Protein AF-A0A970JVT5-F1 (afdb_monomer)

Nearest PDB structures (foldseek):
  3c6k-assembly1_A  TM=5.142E-01  e=2.670E-02  Homo sapiens
  3c6k-assembly2_D  TM=4.960E-01  e=5.120E-02  Homo sapiens
  3c6k-assembly2_C  TM=4.913E-01  e=9.820E-02  Homo sapiens
  3c6m-assembly1_B  TM=4.106E-01  e=5.707E-02  Homo sapiens
  3c6m-assembly1_A  TM=4.764E-01  e=2.216E-01  Homo sapiens

Radius of gyration: 19.24 Å; Cα contacts (8 Å, |Δi|>4): 271; chains: 1; bounding box: 44×31×55 Å

Secondary structure (DSSP, 8-state):
--HHHHHHHHHHHHHHHHHHHHHHHHHHHHHT-PPPHHHHHHHHHHHHHHHHHHHHS---HHHHHHHHHHHHHHHHHHHHHH-EEEEE-S-HHHHHHHHHHHS-EEEEEE-TT-TTEEEEEETTS-EEEEEEETTTTEEEEEEE-TT-HHHHHHHHHHHHHHH--HHHHHHHHHHHHHHHHHHHHHHHHHHHH-

Sequence (194 aa):
MNIPLIIAIIGSIGFTAFLFSMIFYFIGKKFNTLIPNELYIFVAFLGVRLSYLHFYQSLTLEELILNVIVIFIIALIIFPMRGFSFRTRMLKEDILSKLRESMTFVYDDTYSFNTGMHQLTTTEGAKIFIRSLSRDKSREISVVDGFNIKSVIEIMKKVLTILNPLKDIEEQNRSHLKTLLIGAVLFLIFILLK

Structure (mmCIF, N/CA/C/O backbone):
data_AF-A0A970JVT5-F1
#
_entry.id   AF-A0A970JVT5-F1
#
loop_
_atom_site.group_PDB
_atom_site.id
_atom_site.type_symbol
_atom_site.label_atom_id
_atom_site.label_alt_id
_atom_site.label_comp_id
_atom_site.label_asym_id
_atom_site.label_entity_id
_atom_site.label_seq_id
_atom_site.pdbx_PDB_ins_code
_atom_site.Cartn_x
_atom_site.Cartn_y
_atom_site.Cartn_z
_atom_site.occupancy
_atom_site.B_iso_or_equiv
_atom_site.auth_seq_id
_atom_site.auth_comp_id
_atom_site.auth_asym_id
_atom_site.auth_atom_id
_atom_site.pdbx_PDB_model_num
ATOM 1 N N . MET A 1 1 ? -0.002 2.930 -34.441 1.00 50.06 1 MET A N 1
ATOM 2 C CA . MET A 1 1 ? 0.522 2.977 -33.057 1.00 50.06 1 MET A CA 1
ATOM 3 C C . MET A 1 1 ? 1.835 2.204 -33.050 1.00 50.06 1 MET A C 1
ATOM 5 O O . MET A 1 1 ? 1.831 1.065 -33.498 1.00 50.06 1 MET A O 1
ATOM 9 N N . ASN A 1 2 ? 2.953 2.834 -32.679 1.00 58.75 2 ASN A N 1
ATOM 10 C CA . ASN A 1 2 ? 4.297 2.267 -32.851 1.00 58.75 2 ASN A CA 1
ATOM 11 C C . ASN A 1 2 ? 4.485 1.042 -31.943 1.00 58.75 2 ASN A C 1
ATOM 13 O O . ASN A 1 2 ? 4.638 1.194 -30.734 1.00 58.75 2 ASN A O 1
ATOM 17 N N . ILE A 1 3 ? 4.487 -0.161 -32.524 1.00 67.44 3 ILE A N 1
ATOM 18 C CA . ILE A 1 3 ? 4.754 -1.440 -31.838 1.00 67.44 3 ILE A CA 1
ATOM 19 C C . ILE A 1 3 ? 5.973 -1.360 -30.888 1.00 67.44 3 ILE A C 1
ATOM 21 O O . ILE A 1 3 ? 5.858 -1.843 -29.759 1.00 67.44 3 ILE A O 1
ATOM 25 N N . PRO A 1 4 ? 7.082 -0.668 -31.234 1.00 76.81 4 PRO A N 1
ATOM 26 C CA . PRO A 1 4 ? 8.227 -0.565 -30.328 1.00 76.81 4 PRO A CA 1
ATOM 27 C C . PRO A 1 4 ? 7.946 0.250 -29.047 1.00 76.81 4 PRO A C 1
ATOM 29 O O . PRO A 1 4 ? 8.545 -0.020 -28.009 1.00 76.81 4 PRO A O 1
ATOM 32 N N . LEU A 1 5 ? 6.990 1.192 -29.061 1.00 77.19 5 LEU A N 1
ATOM 33 C CA . LEU A 1 5 ? 6.610 1.968 -27.869 1.00 77.19 5 LEU A CA 1
ATOM 34 C C . LEU A 1 5 ? 5.814 1.109 -26.883 1.00 77.19 5 LEU A C 1
ATOM 36 O O . LEU A 1 5 ? 6.030 1.180 -25.677 1.00 77.19 5 LEU A O 1
ATOM 40 N N . ILE A 1 6 ? 4.921 0.261 -27.397 1.00 80.75 6 ILE A N 1
ATOM 41 C CA . ILE A 1 6 ? 4.131 -0.666 -26.577 1.00 80.75 6 ILE A CA 1
ATOM 42 C C . ILE A 1 6 ? 5.063 -1.664 -25.880 1.00 80.75 6 ILE A C 1
ATOM 44 O O . ILE A 1 6 ? 4.927 -1.894 -24.680 1.00 80.75 6 ILE A O 1
ATOM 48 N N . ILE A 1 7 ? 6.047 -2.200 -26.609 1.00 80.06 7 ILE A N 1
ATOM 49 C CA . ILE A 1 7 ? 7.056 -3.117 -26.062 1.00 80.06 7 ILE A CA 1
ATOM 50 C C . ILE A 1 7 ? 7.890 -2.423 -24.975 1.00 80.06 7 ILE A C 1
ATOM 52 O O . ILE A 1 7 ? 8.070 -2.988 -23.897 1.00 80.06 7 ILE A O 1
ATOM 56 N N . ALA A 1 8 ? 8.326 -1.178 -25.199 1.00 78.94 8 ALA A N 1
ATOM 57 C CA . ALA A 1 8 ? 9.067 -0.402 -24.203 1.00 78.94 8 ALA A CA 1
ATOM 58 C C . ALA A 1 8 ? 8.245 -0.113 -22.932 1.00 78.94 8 ALA A C 1
ATOM 60 O O . ALA A 1 8 ? 8.780 -0.193 -21.823 1.00 78.94 8 ALA A O 1
ATOM 61 N N . ILE A 1 9 ? 6.945 0.178 -23.069 1.00 83.19 9 ILE A N 1
ATOM 62 C CA . ILE A 1 9 ? 6.030 0.371 -21.932 1.00 83.19 9 ILE A CA 1
ATOM 63 C C . ILE A 1 9 ? 5.873 -0.925 -21.139 1.00 83.19 9 ILE A C 1
ATOM 65 O O . ILE A 1 9 ? 6.062 -0.915 -19.923 1.00 83.19 9 ILE A O 1
ATOM 69 N N . ILE A 1 10 ? 5.574 -2.040 -21.810 1.00 83.88 10 ILE A N 1
ATOM 70 C CA . ILE A 1 10 ? 5.392 -3.342 -21.153 1.00 83.88 10 ILE A CA 1
ATOM 71 C C . ILE A 1 10 ? 6.682 -3.772 -20.446 1.00 83.88 10 ILE A C 1
ATOM 73 O O . ILE A 1 10 ? 6.632 -4.167 -19.282 1.00 83.88 10 ILE A O 1
ATOM 77 N N . GLY A 1 11 ? 7.832 -3.639 -21.110 1.00 81.88 11 GLY A N 1
ATOM 78 C CA . GLY A 1 11 ? 9.139 -3.955 -20.535 1.00 81.88 11 GLY A CA 1
ATOM 79 C C . GLY A 1 11 ? 9.471 -3.106 -19.312 1.00 81.88 11 GLY A C 1
ATOM 80 O O . GLY A 1 11 ? 9.910 -3.635 -18.294 1.00 81.88 11 GLY A O 1
ATOM 81 N N . SER A 1 12 ? 9.190 -1.803 -19.371 1.00 83.81 12 SER A N 1
ATOM 82 C CA . SER A 1 12 ? 9.478 -0.876 -18.268 1.00 83.81 12 SER A CA 1
ATOM 83 C C . SER A 1 12 ? 8.552 -1.072 -17.073 1.00 83.81 12 SER A C 1
ATOM 85 O O . SER A 1 12 ? 9.016 -1.037 -15.936 1.00 83.81 12 SER A O 1
ATOM 87 N N . ILE A 1 13 ? 7.262 -1.336 -17.308 1.00 86.94 13 ILE A N 1
ATOM 88 C CA . ILE A 1 13 ? 6.325 -1.733 -16.247 1.00 86.94 13 ILE A CA 1
ATOM 89 C C . ILE A 1 13 ? 6.740 -3.082 -15.653 1.00 86.94 13 ILE A C 1
ATOM 91 O O . ILE A 1 13 ? 6.717 -3.239 -14.436 1.00 86.94 13 ILE A O 1
ATOM 95 N N . GLY A 1 14 ? 7.151 -4.044 -16.484 1.00 85.56 14 GLY A N 1
ATOM 96 C CA . GLY A 1 14 ? 7.664 -5.338 -16.031 1.00 85.56 14 GLY A CA 1
ATOM 97 C C . GLY A 1 14 ? 8.896 -5.189 -15.137 1.00 85.56 14 GLY A C 1
ATOM 98 O O . GLY A 1 14 ? 8.944 -5.775 -14.055 1.00 85.56 14 GLY A O 1
ATOM 99 N N . PHE A 1 15 ? 9.843 -4.338 -15.537 1.00 85.00 15 PHE A N 1
ATOM 100 C CA . PHE A 1 15 ? 11.050 -4.030 -14.772 1.00 85.00 15 PHE A CA 1
ATOM 101 C C . PHE A 1 15 ? 10.742 -3.368 -13.424 1.00 85.00 15 PHE A C 1
ATOM 103 O O . PHE A 1 15 ? 11.229 -3.827 -12.387 1.00 85.00 15 PHE A O 1
ATOM 110 N N . THR A 1 16 ? 9.908 -2.321 -13.398 1.00 89.12 16 THR A N 1
ATOM 111 C CA . THR A 1 16 ? 9.546 -1.674 -12.128 1.00 89.12 16 THR A CA 1
ATOM 112 C C . THR A 1 16 ? 8.742 -2.610 -11.238 1.00 89.12 16 THR A C 1
ATOM 114 O O . THR A 1 16 ? 9.007 -2.683 -10.039 1.00 89.12 16 THR A O 1
ATOM 117 N N . ALA A 1 17 ? 7.812 -3.382 -11.804 1.00 87.94 17 ALA A N 1
ATOM 118 C CA . ALA A 1 17 ? 7.058 -4.383 -11.063 1.00 87.94 17 ALA A CA 1
ATOM 119 C C . ALA A 1 17 ? 7.979 -5.447 -10.454 1.00 87.94 17 ALA A C 1
ATOM 121 O O . ALA A 1 17 ? 7.789 -5.792 -9.289 1.00 87.94 17 ALA A O 1
ATOM 122 N N . PHE A 1 18 ? 8.989 -5.925 -11.187 1.00 87.00 18 PHE A N 1
ATOM 123 C CA . PHE A 1 18 ? 9.994 -6.862 -10.681 1.00 87.00 18 PHE A CA 1
ATOM 124 C C . PHE A 1 18 ? 10.764 -6.275 -9.490 1.00 87.00 18 PHE A C 1
ATOM 126 O O . PHE A 1 18 ? 10.745 -6.849 -8.397 1.00 87.00 18 PHE A O 1
ATOM 133 N N . LEU A 1 19 ? 11.383 -5.105 -9.679 1.00 87.44 19 LEU A N 1
ATOM 134 C CA . LEU A 1 19 ? 12.239 -4.474 -8.674 1.00 87.44 19 LEU A CA 1
ATOM 135 C C . LEU A 1 19 ? 11.461 -4.129 -7.396 1.00 87.44 19 LEU A C 1
ATOM 137 O O . LEU A 1 19 ? 11.876 -4.481 -6.291 1.00 87.44 19 LEU A O 1
ATOM 141 N N . PHE A 1 20 ? 10.294 -3.499 -7.533 1.00 90.44 20 PHE A N 1
ATOM 142 C CA . PHE A 1 20 ? 9.487 -3.123 -6.375 1.00 90.44 20 PHE A CA 1
ATOM 143 C C . PHE A 1 20 ? 8.783 -4.316 -5.731 1.00 90.44 20 PHE A C 1
ATOM 145 O O . PHE A 1 20 ? 8.654 -4.329 -4.512 1.00 90.44 20 PHE A O 1
ATOM 152 N N . SER A 1 21 ? 8.393 -5.355 -6.481 1.00 89.62 21 SER A N 1
ATOM 153 C CA . SER A 1 21 ? 7.849 -6.576 -5.862 1.00 89.62 21 SER A CA 1
ATOM 154 C C . SER A 1 21 ? 8.889 -7.295 -5.013 1.00 89.62 21 SER A C 1
ATOM 156 O O . SER A 1 21 ? 8.532 -7.830 -3.966 1.00 89.62 21 SER A O 1
ATOM 158 N N . MET A 1 22 ? 10.167 -7.264 -5.406 1.00 89.31 22 MET A N 1
ATOM 159 C CA . MET A 1 22 ? 11.257 -7.774 -4.574 1.00 89.31 22 MET A CA 1
ATOM 160 C C . MET A 1 22 ? 11.368 -6.980 -3.264 1.00 89.31 22 MET A C 1
ATOM 162 O O . MET A 1 22 ? 11.347 -7.573 -2.186 1.00 89.31 22 MET A O 1
ATOM 166 N N . ILE A 1 23 ? 11.414 -5.645 -3.344 1.00 90.81 23 ILE A N 1
ATOM 167 C CA . ILE A 1 23 ? 11.467 -4.760 -2.165 1.00 90.81 23 ILE A CA 1
ATOM 168 C C . ILE A 1 23 ? 10.261 -5.005 -1.247 1.00 90.81 23 ILE A C 1
ATOM 170 O O . ILE A 1 23 ? 10.420 -5.234 -0.047 1.00 90.81 23 ILE A O 1
ATOM 174 N N . PHE A 1 24 ? 9.054 -5.001 -1.811 1.00 91.69 24 PHE A N 1
ATOM 175 C CA . PHE A 1 24 ? 7.803 -5.191 -1.082 1.00 91.69 24 PHE A CA 1
ATOM 176 C C . PHE A 1 24 ? 7.705 -6.568 -0.431 1.00 91.69 24 PHE A C 1
ATOM 178 O O . PHE A 1 24 ? 7.286 -6.649 0.719 1.00 91.69 24 PHE A O 1
ATOM 185 N N . TYR A 1 25 ? 8.166 -7.629 -1.099 1.00 89.94 25 TYR A N 1
ATOM 186 C CA . TYR A 1 25 ? 8.232 -8.966 -0.512 1.00 89.94 25 TYR A CA 1
ATOM 187 C C . TYR A 1 25 ? 9.122 -9.002 0.738 1.00 89.94 25 TYR A C 1
ATOM 189 O O . TYR A 1 25 ? 8.724 -9.539 1.773 1.00 89.94 25 TYR A O 1
ATOM 197 N N . PHE A 1 26 ? 10.315 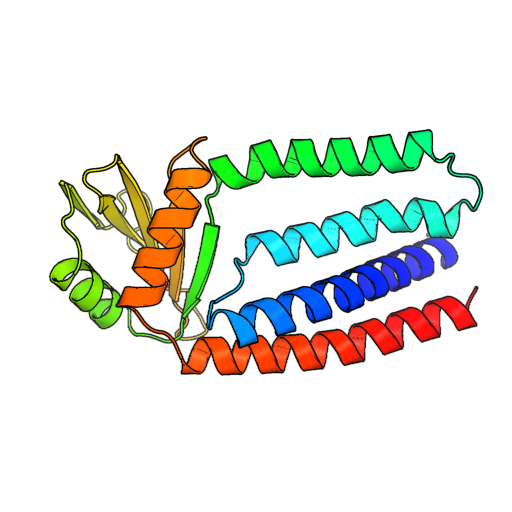-8.397 0.683 1.00 90.25 26 PHE A N 1
ATOM 198 C CA . PHE A 1 26 ? 11.207 -8.355 1.844 1.00 90.25 26 PHE A CA 1
ATOM 199 C C . PHE A 1 26 ? 10.651 -7.494 2.980 1.00 90.25 26 PHE A C 1
ATOM 201 O O . PHE A 1 26 ? 10.746 -7.899 4.138 1.00 90.25 26 PHE A O 1
ATOM 208 N N . ILE A 1 27 ? 10.046 -6.342 2.672 1.00 88.19 27 ILE A N 1
ATOM 209 C CA . ILE A 1 27 ? 9.403 -5.481 3.677 1.00 88.19 27 ILE A CA 1
ATOM 210 C C . ILE A 1 27 ? 8.226 -6.214 4.329 1.00 88.19 27 ILE A C 1
ATOM 212 O O . ILE A 1 27 ? 8.180 -6.310 5.556 1.00 88.19 27 ILE A O 1
ATOM 216 N N . GLY A 1 28 ? 7.317 -6.774 3.527 1.00 86.00 28 GLY A N 1
ATOM 217 C CA . GLY A 1 28 ? 6.144 -7.510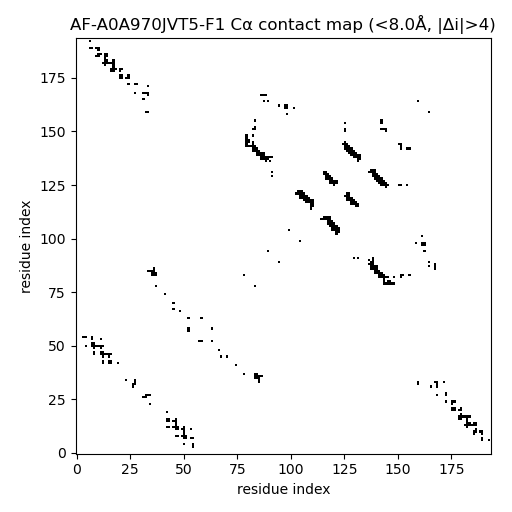 4.000 1.00 86.00 28 GLY A CA 1
ATOM 218 C C . GLY A 1 28 ? 6.530 -8.694 4.881 1.00 86.00 28 GLY A C 1
ATOM 219 O O . GLY A 1 28 ? 5.965 -8.869 5.958 1.00 86.00 28 GLY A O 1
ATOM 220 N N . LYS A 1 29 ? 7.562 -9.455 4.491 1.00 87.06 29 LYS A N 1
ATOM 221 C CA . LYS A 1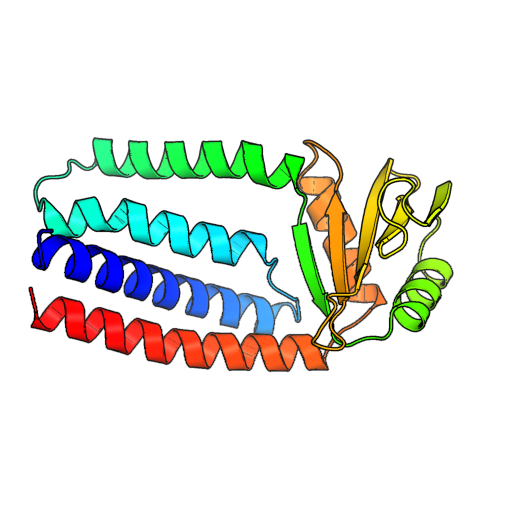 29 ? 8.082 -10.580 5.281 1.00 87.06 29 LYS A CA 1
ATOM 222 C C . LYS A 1 29 ? 8.805 -10.142 6.559 1.00 87.06 29 LYS A C 1
ATOM 224 O O . LYS A 1 29 ? 8.618 -10.769 7.595 1.00 87.06 29 LYS A O 1
ATOM 229 N N . LYS A 1 30 ? 9.641 -9.098 6.504 1.00 88.75 30 LYS A N 1
ATOM 230 C CA . LYS A 1 30 ? 10.450 -8.644 7.651 1.00 88.75 30 LYS A CA 1
ATOM 231 C C . LYS A 1 30 ? 9.610 -7.959 8.725 1.00 88.75 30 LYS A C 1
ATOM 233 O O . LYS A 1 30 ? 9.861 -8.164 9.907 1.00 88.75 30 LYS A O 1
ATOM 238 N N . PHE A 1 31 ? 8.655 -7.130 8.316 1.00 85.50 31 PHE A N 1
ATOM 239 C CA . PHE A 1 31 ? 7.850 -6.314 9.227 1.00 85.50 31 PHE A CA 1
ATOM 240 C C . PHE A 1 31 ? 6.446 -6.871 9.462 1.00 85.50 31 PHE A C 1
ATOM 242 O O . PHE A 1 31 ? 5.693 -6.265 10.215 1.00 85.50 31 PHE A O 1
ATOM 249 N N . ASN A 1 32 ? 6.101 -7.999 8.829 1.00 84.31 32 ASN A N 1
ATOM 250 C CA . ASN A 1 32 ? 4.779 -8.618 8.904 1.00 84.31 32 ASN A CA 1
ATOM 251 C C . ASN A 1 32 ? 3.660 -7.588 8.674 1.00 84.31 32 ASN A C 1
ATOM 253 O O . ASN A 1 32 ? 2.770 -7.399 9.500 1.00 84.31 32 ASN A O 1
ATOM 257 N N . THR A 1 33 ? 3.771 -6.854 7.567 1.00 88.25 33 THR A N 1
ATOM 258 C CA . THR A 1 33 ? 2.924 -5.697 7.261 1.00 88.25 33 THR A CA 1
ATOM 259 C C . THR A 1 33 ? 2.300 -5.841 5.887 1.00 88.25 33 THR A C 1
ATOM 261 O O . THR A 1 33 ? 2.909 -6.411 4.981 1.00 88.25 33 THR A O 1
ATOM 264 N N . LEU A 1 34 ? 1.112 -5.263 5.719 1.00 89.56 34 LEU A N 1
ATOM 265 C CA . LEU A 1 34 ? 0.532 -5.075 4.398 1.00 89.56 34 LEU A CA 1
ATOM 266 C C . LEU A 1 34 ? 1.141 -3.842 3.733 1.00 89.56 34 LEU A C 1
ATOM 268 O O . LEU A 1 34 ? 1.299 -2.793 4.361 1.00 89.56 34 LEU A O 1
ATOM 272 N N . ILE A 1 35 ? 1.480 -3.983 2.458 1.00 90.56 35 ILE A N 1
ATOM 273 C CA . ILE A 1 35 ? 1.939 -2.889 1.607 1.00 90.56 35 ILE A CA 1
ATOM 274 C C . ILE A 1 35 ? 0.711 -2.099 1.128 1.00 90.56 35 ILE A C 1
ATOM 276 O O . ILE A 1 35 ? -0.219 -2.722 0.601 1.00 90.56 35 ILE A O 1
ATOM 280 N N . PRO A 1 36 ? 0.680 -0.762 1.295 1.00 90.12 36 PRO A N 1
ATOM 281 C CA . PRO A 1 36 ? -0.440 0.063 0.851 1.00 90.12 36 PRO A CA 1
ATOM 282 C C . PRO A 1 36 ? -0.722 -0.038 -0.652 1.00 90.12 36 PRO A C 1
ATOM 284 O O . PRO A 1 36 ? 0.202 -0.061 -1.471 1.00 90.12 36 PRO A O 1
ATOM 287 N N . ASN A 1 37 ? -2.004 -0.035 -1.025 1.00 88.12 37 ASN A N 1
ATOM 288 C CA . ASN A 1 37 ? -2.465 -0.157 -2.414 1.00 88.12 37 ASN A CA 1
ATOM 289 C C . ASN A 1 37 ? -1.911 0.962 -3.311 1.00 88.12 37 ASN A C 1
ATOM 291 O O . ASN A 1 37 ? -1.614 0.755 -4.489 1.00 88.12 37 ASN A O 1
ATOM 295 N N . GLU A 1 38 ? -1.745 2.153 -2.744 1.00 87.44 38 GLU A N 1
ATOM 296 C CA . GLU A 1 38 ? -1.254 3.349 -3.418 1.00 87.44 38 GLU A CA 1
ATOM 297 C C . GLU A 1 38 ? 0.170 3.172 -3.971 1.00 87.44 38 GLU A C 1
ATOM 299 O O . GLU A 1 38 ? 0.490 3.700 -5.040 1.00 87.44 38 GLU A O 1
ATOM 304 N N . LEU A 1 39 ? 1.007 2.369 -3.303 1.00 87.44 39 LEU A N 1
ATOM 305 C CA . LEU A 1 39 ? 2.369 2.094 -3.763 1.00 87.44 39 LEU A CA 1
ATOM 306 C C . LEU A 1 39 ? 2.384 1.263 -5.050 1.00 87.44 39 LEU A C 1
ATOM 308 O O . LEU A 1 39 ? 3.235 1.485 -5.906 1.00 87.44 39 LEU A O 1
ATOM 312 N N . TYR A 1 40 ? 1.422 0.360 -5.251 1.00 86.38 40 TYR A N 1
ATOM 313 C CA . TYR A 1 40 ? 1.334 -0.418 -6.492 1.00 86.38 40 TYR A CA 1
ATOM 314 C C . TYR A 1 40 ? 0.959 0.456 -7.692 1.00 86.38 40 TYR A C 1
ATOM 316 O O . TYR A 1 40 ? 1.506 0.287 -8.781 1.00 86.38 40 TYR A O 1
ATOM 324 N N . ILE A 1 41 ? 0.061 1.425 -7.484 1.00 83.69 41 ILE A N 1
ATOM 325 C CA . ILE A 1 41 ? -0.315 2.404 -8.512 1.00 83.69 41 ILE A CA 1
ATOM 326 C C . ILE A 1 41 ? 0.909 3.244 -8.899 1.00 83.69 41 ILE A C 1
ATOM 328 O O . ILE A 1 41 ? 1.180 3.447 -10.083 1.00 83.69 41 ILE A O 1
ATOM 332 N N . PHE A 1 42 ? 1.692 3.672 -7.907 1.00 83.94 42 PHE A N 1
ATOM 333 C CA . PHE A 1 42 ? 2.931 4.413 -8.129 1.00 83.94 42 PHE A CA 1
ATOM 334 C C . PHE A 1 42 ? 3.960 3.622 -8.949 1.00 83.94 42 PHE A C 1
ATOM 336 O O . PHE A 1 42 ? 4.532 4.165 -9.892 1.00 83.94 42 PHE A O 1
ATOM 343 N N . VAL A 1 43 ? 4.147 2.330 -8.659 1.00 87.31 43 VAL A N 1
ATOM 344 C CA . VAL A 1 43 ? 5.058 1.449 -9.417 1.00 87.31 43 VAL A CA 1
ATOM 345 C C . VAL A 1 43 ? 4.661 1.342 -10.893 1.00 87.31 43 VAL A C 1
ATOM 347 O O . VAL A 1 43 ? 5.532 1.366 -11.769 1.00 87.31 43 VAL A O 1
ATOM 350 N N . ALA A 1 44 ? 3.358 1.273 -11.183 1.00 84.25 44 ALA A N 1
ATOM 351 C CA . ALA A 1 44 ? 2.854 1.249 -12.555 1.00 84.25 44 ALA A CA 1
ATOM 352 C C . ALA A 1 44 ? 3.110 2.580 -13.285 1.00 84.25 44 ALA A C 1
ATOM 354 O O . ALA A 1 44 ? 3.622 2.575 -14.406 1.00 84.25 44 ALA A O 1
ATOM 355 N N . PHE A 1 45 ? 2.826 3.722 -12.645 1.00 83.94 45 PHE A N 1
ATOM 356 C CA . PHE A 1 45 ? 3.113 5.042 -13.223 1.00 83.94 45 PHE A CA 1
ATOM 357 C C . PHE A 1 45 ? 4.606 5.266 -13.465 1.00 83.94 45 PHE A C 1
ATOM 359 O O . PHE A 1 45 ? 4.985 5.798 -14.511 1.00 83.94 45 PHE A O 1
ATOM 366 N N . LEU A 1 46 ? 5.451 4.818 -12.535 1.00 84.06 46 LEU A N 1
ATOM 367 C CA . LEU A 1 46 ? 6.898 4.857 -12.696 1.00 84.06 46 LEU A CA 1
ATOM 368 C C . LEU A 1 46 ? 7.332 4.038 -13.917 1.00 84.06 46 LEU A C 1
ATOM 370 O O . LEU A 1 46 ? 8.094 4.538 -14.737 1.00 84.06 46 LEU A O 1
ATOM 374 N N . GLY A 1 47 ? 6.788 2.832 -14.097 1.00 84.31 47 GLY A N 1
ATOM 375 C CA . GLY A 1 47 ? 7.065 1.992 -15.267 1.00 84.31 47 GLY A CA 1
ATOM 376 C C . GLY A 1 47 ? 6.696 2.665 -16.591 1.00 84.31 47 GLY A C 1
ATOM 377 O O . GLY A 1 47 ? 7.504 2.697 -17.518 1.00 84.31 47 GLY A O 1
ATOM 378 N N . VAL A 1 48 ? 5.514 3.289 -16.669 1.00 83.81 48 VAL A N 1
ATOM 379 C CA . VAL A 1 48 ? 5.092 4.053 -17.859 1.00 83.81 48 VAL A CA 1
ATOM 380 C C . VAL A 1 48 ? 6.047 5.211 -18.140 1.00 83.81 48 VAL A C 1
ATOM 382 O O . VAL A 1 48 ? 6.396 5.452 -19.292 1.00 83.81 48 VAL A O 1
ATOM 385 N N . ARG A 1 49 ? 6.509 5.927 -17.115 1.00 77.81 49 ARG A N 1
ATOM 386 C CA . ARG A 1 49 ? 7.441 7.045 -17.310 1.00 77.81 49 ARG A CA 1
ATOM 387 C C . ARG A 1 49 ? 8.839 6.586 -17.714 1.00 77.81 49 ARG A C 1
ATOM 389 O O . ARG A 1 49 ? 9.420 7.184 -18.613 1.00 77.81 49 ARG A O 1
ATOM 396 N N . LEU A 1 50 ? 9.336 5.488 -17.148 1.00 77.62 50 LEU A N 1
ATOM 397 C CA . LEU A 1 50 ? 10.622 4.902 -17.538 1.00 77.62 50 LEU A CA 1
ATOM 398 C C . LEU A 1 50 ? 10.599 4.283 -18.947 1.00 77.62 50 LEU A C 1
ATOM 400 O O . LEU A 1 50 ? 11.662 4.074 -19.527 1.00 77.62 50 LEU A O 1
ATOM 404 N N . SER A 1 51 ? 9.426 4.043 -19.540 1.00 78.94 51 SER A N 1
ATOM 405 C CA . SER A 1 51 ? 9.325 3.563 -20.929 1.00 78.94 51 SER A CA 1
ATOM 406 C C . SER A 1 51 ? 9.950 4.501 -21.954 1.00 78.94 51 SER A C 1
ATOM 408 O O . SER A 1 51 ? 10.530 4.041 -22.938 1.00 78.94 51 SER A O 1
ATOM 410 N N . TYR A 1 52 ? 9.923 5.807 -21.682 1.00 71.06 52 TYR A N 1
ATOM 411 C CA . TYR A 1 52 ? 10.532 6.809 -22.547 1.00 71.06 52 TYR A CA 1
ATOM 412 C C . TYR A 1 52 ? 12.062 6.675 -22.589 1.00 71.06 52 TYR A C 1
ATOM 414 O O . TYR A 1 52 ? 12.635 6.812 -23.667 1.00 71.06 52 TYR A O 1
ATOM 422 N N . LEU A 1 53 ? 12.712 6.303 -21.472 1.00 66.62 53 LEU A N 1
ATOM 423 C CA . LEU A 1 53 ? 14.159 6.012 -21.433 1.00 66.62 53 LEU A CA 1
ATOM 424 C C . LEU A 1 53 ? 14.522 4.867 -22.375 1.00 66.62 53 LEU A C 1
ATOM 426 O O . LEU A 1 53 ? 15.522 4.910 -23.089 1.00 66.62 53 LEU A O 1
ATOM 430 N N . HIS A 1 54 ? 13.691 3.829 -22.360 1.00 64.19 54 HIS A N 1
ATOM 431 C CA . HIS A 1 54 ? 13.928 2.602 -23.101 1.00 64.19 54 HIS A CA 1
ATOM 432 C C . HIS A 1 54 ? 13.661 2.764 -24.598 1.00 64.19 54 HIS A C 1
ATOM 434 O O . HIS A 1 54 ? 14.332 2.114 -25.399 1.00 64.19 54 HIS A O 1
ATOM 440 N N . PHE A 1 55 ? 12.717 3.636 -24.967 1.00 64.62 55 PHE A N 1
ATOM 441 C CA . PHE A 1 55 ? 12.354 3.900 -26.356 1.00 64.62 55 PHE A CA 1
ATOM 442 C C . PHE A 1 55 ? 13.285 4.909 -27.041 1.00 64.62 55 PHE A C 1
ATOM 444 O O . PHE A 1 55 ? 13.671 4.686 -28.183 1.00 64.62 55 PHE A O 1
ATOM 451 N N . TYR A 1 56 ? 13.665 6.001 -26.367 1.00 62.22 56 TYR A N 1
ATOM 452 C CA . TYR A 1 56 ? 14.399 7.089 -27.022 1.00 62.22 56 TYR A CA 1
ATOM 453 C C . TYR A 1 56 ? 15.927 6.967 -26.961 1.00 62.22 56 TYR A C 1
ATOM 455 O O . TYR A 1 56 ? 16.586 7.687 -27.696 1.00 62.22 56 TYR A O 1
ATOM 463 N N . GLN A 1 57 ? 16.504 6.067 -26.148 1.00 60.97 57 GLN A N 1
ATOM 464 C CA . GLN A 1 57 ? 17.960 5.838 -25.973 1.00 60.97 57 GLN A CA 1
ATOM 465 C C . GLN A 1 57 ? 18.829 7.081 -25.651 1.00 60.97 57 GLN A C 1
ATOM 467 O O . GLN A 1 57 ? 19.996 6.923 -25.309 1.00 60.97 57 GLN A O 1
ATOM 472 N N . SER A 1 58 ? 18.278 8.296 -25.695 1.00 58.50 58 SER A N 1
ATOM 473 C CA . SER A 1 58 ? 18.987 9.573 -25.608 1.00 58.50 58 SER A CA 1
ATOM 474 C C . SER A 1 58 ? 18.406 10.493 -24.532 1.00 58.50 58 SER A C 1
ATOM 476 O O . SER A 1 58 ? 18.339 11.703 -24.728 1.00 58.50 58 SER A O 1
ATOM 478 N N . LEU A 1 59 ? 17.940 9.925 -23.419 1.00 55.91 59 LEU A N 1
ATOM 479 C CA . LEU A 1 59 ? 17.517 10.719 -22.268 1.00 55.91 59 LEU A CA 1
ATOM 480 C C . LEU A 1 59 ? 18.738 11.089 -21.429 1.00 55.91 59 LEU A C 1
ATOM 482 O O . LEU A 1 59 ? 19.524 10.218 -21.044 1.00 55.91 59 LEU A O 1
ATOM 486 N N . THR A 1 60 ? 18.908 12.379 -21.152 1.00 71.75 60 THR A N 1
ATOM 487 C CA . THR A 1 60 ? 20.001 12.845 -20.294 1.00 71.75 60 THR A CA 1
ATOM 488 C C . THR A 1 60 ? 19.720 12.471 -18.835 1.00 71.75 60 THR A C 1
ATOM 490 O O . THR A 1 60 ? 18.572 12.279 -18.422 1.00 71.75 60 THR A O 1
ATOM 493 N N . LEU A 1 61 ? 20.774 12.363 -18.016 1.00 70.19 61 LEU A N 1
ATOM 494 C CA . LEU A 1 61 ? 20.629 12.115 -16.574 1.00 70.19 61 LEU A CA 1
ATOM 495 C C . LEU A 1 61 ? 19.717 13.169 -15.913 1.00 70.19 61 LEU A C 1
ATOM 497 O O . LEU A 1 61 ? 18.945 12.847 -15.012 1.00 70.19 61 LEU A O 1
ATOM 501 N N . GLU A 1 62 ? 19.776 14.409 -16.400 1.00 75.25 62 GLU A N 1
ATOM 502 C CA . GLU A 1 62 ? 18.959 15.536 -15.942 1.00 75.25 62 GLU A CA 1
ATOM 503 C C . GLU A 1 62 ? 17.464 15.292 -16.169 1.00 75.25 62 GLU A C 1
ATOM 505 O O . GLU A 1 62 ? 16.656 15.467 -15.256 1.00 75.25 62 GLU A O 1
ATOM 510 N N . GLU A 1 63 ? 17.084 14.817 -17.355 1.00 70.56 63 GLU A N 1
ATOM 511 C CA . GLU A 1 63 ? 15.694 14.502 -17.680 1.00 70.56 63 GLU A CA 1
ATOM 512 C C . GLU A 1 63 ? 15.169 13.303 -16.875 1.00 70.56 63 GLU A C 1
ATOM 514 O O . GLU A 1 63 ? 14.000 13.281 -16.478 1.00 70.56 63 GLU A O 1
ATOM 519 N N . LEU A 1 64 ? 16.015 12.309 -16.582 1.00 70.69 64 LEU A N 1
ATOM 520 C CA . LEU A 1 64 ? 15.656 11.203 -15.690 1.00 70.69 64 LEU A CA 1
ATOM 521 C C . LEU A 1 64 ? 15.366 11.705 -14.272 1.00 70.69 64 LEU A C 1
ATOM 523 O O . LEU A 1 64 ? 14.324 11.374 -13.699 1.00 70.69 64 LEU A O 1
ATOM 527 N N . ILE A 1 65 ? 16.266 12.524 -13.723 1.00 77.50 65 ILE A N 1
ATOM 528 C CA . ILE A 1 65 ? 16.107 13.128 -12.397 1.00 77.50 65 ILE A CA 1
ATOM 529 C C . ILE A 1 65 ? 14.824 13.963 -12.356 1.00 77.50 65 ILE A C 1
ATOM 531 O O . ILE A 1 65 ? 14.014 13.790 -11.445 1.00 77.50 65 ILE A O 1
ATOM 535 N N . LEU A 1 66 ? 14.588 14.800 -13.371 1.00 78.62 66 LEU A N 1
ATOM 536 C CA . LEU A 1 66 ? 13.383 15.620 -13.471 1.00 78.62 66 LEU A CA 1
ATOM 537 C C . LEU A 1 66 ? 12.111 14.762 -13.481 1.00 78.62 66 LEU A C 1
ATOM 539 O O . LEU A 1 66 ? 11.172 15.049 -12.740 1.00 78.62 66 LEU A O 1
ATOM 543 N N . ASN A 1 67 ? 12.082 13.677 -14.260 1.00 71.38 67 ASN A N 1
ATOM 544 C CA . ASN A 1 67 ? 10.936 12.767 -14.305 1.00 71.38 67 ASN A CA 1
ATOM 545 C C . ASN A 1 67 ? 10.668 12.102 -12.948 1.00 71.38 6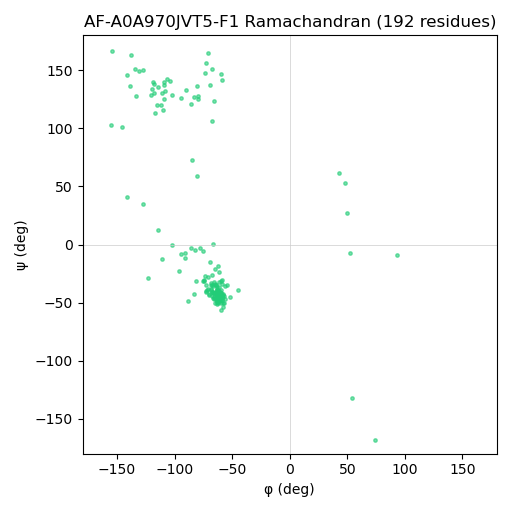7 ASN A C 1
ATOM 547 O O . ASN A 1 67 ? 9.515 12.026 -12.520 1.00 71.38 67 ASN A O 1
ATOM 551 N N . VAL A 1 68 ? 11.714 11.651 -12.249 1.00 74.50 68 VAL A N 1
ATOM 552 C CA . VAL A 1 68 ? 11.582 11.071 -10.902 1.00 74.50 68 VAL A CA 1
ATOM 553 C C . VAL A 1 68 ? 11.050 12.109 -9.913 1.00 74.50 68 VAL A C 1
ATOM 555 O O . VAL A 1 68 ? 10.125 11.803 -9.159 1.00 74.50 68 VAL A O 1
ATOM 558 N N . ILE A 1 69 ? 11.564 13.341 -9.954 1.00 81.38 69 ILE A N 1
ATOM 559 C CA . ILE A 1 69 ? 11.099 14.446 -9.102 1.00 81.38 69 ILE A CA 1
ATOM 560 C C . ILE A 1 69 ? 9.623 14.750 -9.369 1.00 81.38 69 ILE A C 1
ATOM 562 O O . ILE A 1 69 ? 8.845 14.831 -8.423 1.00 81.38 69 ILE A O 1
ATOM 566 N N . VAL A 1 70 ? 9.204 14.865 -10.633 1.00 80.69 70 VAL A N 1
ATOM 567 C CA . VAL A 1 70 ? 7.802 15.143 -10.990 1.00 80.69 70 VAL A CA 1
ATOM 568 C C . VAL A 1 70 ? 6.877 14.037 -10.483 1.00 80.69 70 VAL A C 1
ATOM 570 O O . VAL A 1 70 ? 5.841 14.326 -9.886 1.00 80.69 70 VAL A O 1
ATOM 573 N N . ILE A 1 71 ? 7.256 12.769 -10.659 1.00 78.50 71 ILE A N 1
ATOM 574 C CA . ILE A 1 71 ? 6.492 11.625 -10.142 1.00 78.50 71 ILE A CA 1
ATOM 575 C C . ILE A 1 71 ? 6.404 11.676 -8.612 1.00 78.50 71 ILE A C 1
ATOM 577 O O . ILE A 1 71 ? 5.337 11.425 -8.049 1.00 78.50 71 ILE A O 1
ATOM 581 N N . PHE A 1 72 ? 7.496 12.037 -7.939 1.00 80.81 72 PHE A N 1
ATOM 582 C CA . PHE A 1 72 ? 7.529 12.167 -6.487 1.00 80.81 72 PHE A CA 1
ATOM 583 C C . PHE A 1 72 ? 6.651 13.320 -5.989 1.00 80.81 72 PHE A C 1
ATOM 585 O O . PHE A 1 72 ? 5.900 13.136 -5.038 1.00 80.81 72 PHE A O 1
ATOM 592 N N . ILE A 1 73 ? 6.663 14.475 -6.662 1.00 82.44 73 ILE A N 1
ATOM 593 C CA . ILE A 1 73 ? 5.779 15.610 -6.353 1.00 82.44 73 ILE A CA 1
ATOM 594 C C . ILE A 1 73 ? 4.313 15.210 -6.538 1.00 82.44 73 ILE A C 1
ATOM 596 O O . ILE A 1 73 ? 3.494 15.454 -5.655 1.00 82.44 73 ILE A O 1
ATOM 600 N N . ILE A 1 74 ? 3.974 14.546 -7.648 1.00 78.06 74 ILE A N 1
ATOM 601 C CA . ILE A 1 74 ? 2.613 14.048 -7.888 1.00 78.06 74 ILE A CA 1
ATOM 602 C C . ILE A 1 74 ? 2.199 13.079 -6.774 1.00 78.06 74 ILE A C 1
ATOM 604 O O . ILE A 1 74 ? 1.096 13.189 -6.243 1.00 78.06 74 ILE A O 1
ATOM 608 N N . ALA A 1 75 ? 3.084 12.166 -6.373 1.00 75.69 75 ALA A N 1
ATOM 609 C CA . ALA A 1 75 ? 2.829 11.245 -5.271 1.00 75.69 75 ALA A CA 1
ATOM 610 C C . ALA A 1 75 ? 2.643 11.971 -3.931 1.00 75.69 75 ALA A C 1
ATOM 612 O O . ALA A 1 75 ? 1.713 11.652 -3.194 1.00 75.69 75 ALA A O 1
ATOM 613 N N . LEU A 1 76 ? 3.458 12.990 -3.646 1.00 75.69 76 LEU A N 1
ATOM 614 C CA . LEU A 1 76 ? 3.330 13.841 -2.461 1.00 75.69 76 LEU A CA 1
ATOM 615 C C . LEU A 1 76 ? 2.046 14.670 -2.437 1.00 75.69 76 LEU A C 1
ATOM 617 O O . LEU A 1 76 ? 1.654 15.102 -1.363 1.00 75.69 76 LEU A O 1
ATOM 621 N N . ILE A 1 77 ? 1.389 14.904 -3.573 1.00 76.12 77 ILE A N 1
ATOM 622 C CA . ILE A 1 77 ? 0.085 15.578 -3.618 1.00 76.12 77 ILE A CA 1
ATOM 623 C C . ILE A 1 77 ? -1.041 14.546 -3.483 1.00 76.12 77 ILE A C 1
ATOM 625 O O . ILE A 1 77 ? -1.944 14.701 -2.662 1.00 76.12 77 ILE A O 1
ATOM 629 N N . ILE A 1 78 ? -0.978 13.461 -4.259 1.00 74.81 78 ILE A N 1
ATOM 630 C CA . ILE A 1 78 ? -2.048 12.459 -4.332 1.00 74.81 78 ILE A CA 1
ATOM 631 C C . ILE A 1 78 ? -2.147 11.637 -3.041 1.00 74.81 78 ILE A C 1
ATOM 633 O O . ILE A 1 78 ? -3.258 11.389 -2.568 1.00 74.81 78 ILE A O 1
ATOM 637 N N . PHE A 1 79 ? -1.022 11.205 -2.463 1.00 74.81 79 PHE A N 1
ATOM 638 C CA . PHE A 1 79 ? -1.030 10.352 -1.271 1.00 74.81 79 PHE A CA 1
ATOM 639 C C . PHE A 1 79 ? -1.641 11.024 -0.041 1.00 74.81 79 PHE A C 1
ATOM 641 O O . PHE A 1 79 ? -2.512 10.403 0.557 1.00 74.81 79 PHE A O 1
ATOM 648 N N . PRO A 1 80 ? -1.298 12.266 0.345 1.00 68.88 80 PRO A N 1
ATOM 649 C CA . PRO A 1 80 ? -1.963 12.897 1.484 1.00 68.88 80 PRO A CA 1
ATOM 650 C C . PRO A 1 80 ? -3.452 13.179 1.245 1.00 68.88 80 PRO A C 1
ATOM 652 O O . PRO A 1 80 ? -4.251 13.072 2.172 1.00 68.88 80 PRO A O 1
ATOM 655 N N . MET A 1 81 ? -3.869 13.467 0.005 1.00 72.56 81 MET A N 1
ATOM 656 C CA . MET A 1 81 ? -5.295 13.648 -0.302 1.00 72.56 81 MET A CA 1
ATOM 657 C C . MET A 1 81 ? -6.102 12.348 -0.188 1.00 72.56 81 MET A C 1
ATOM 659 O O . MET A 1 81 ? -7.269 12.381 0.200 1.00 72.56 81 MET A O 1
ATOM 663 N N . ARG A 1 82 ? -5.504 11.208 -0.547 1.00 78.88 82 ARG A N 1
ATOM 664 C CA . ARG A 1 82 ? -6.183 9.904 -0.577 1.00 78.88 82 ARG A CA 1
ATOM 665 C C . ARG A 1 82 ? -5.970 9.073 0.692 1.00 78.88 82 ARG A C 1
ATOM 667 O O . ARG A 1 82 ? -6.792 8.210 0.989 1.00 78.88 82 ARG A O 1
ATOM 674 N N . GLY A 1 83 ? -4.895 9.340 1.428 1.00 86.44 83 GLY A N 1
ATOM 675 C CA . GLY A 1 83 ? -4.395 8.499 2.507 1.00 86.44 83 GLY A CA 1
ATOM 676 C C . GLY A 1 83 ? -3.710 7.224 2.012 1.00 86.44 83 GLY A C 1
ATOM 677 O O . GLY A 1 83 ? -3.437 7.059 0.822 1.00 86.44 83 GLY A O 1
ATOM 678 N N . PHE A 1 84 ? -3.451 6.310 2.946 1.00 90.81 84 PHE A N 1
ATOM 679 C CA . PHE A 1 84 ? -3.001 4.955 2.631 1.00 90.81 84 PHE A CA 1
ATOM 680 C C . PHE A 1 84 ? -4.127 3.961 2.858 1.00 90.81 84 PHE A C 1
ATOM 682 O O . PHE A 1 84 ? -4.872 4.081 3.832 1.00 90.81 84 PHE A O 1
ATOM 689 N N . SER A 1 85 ? -4.222 2.955 1.995 1.00 92.50 85 SER A N 1
ATOM 690 C CA . SER A 1 85 ? -5.227 1.907 2.099 1.00 92.50 85 SER A CA 1
ATOM 691 C C . SER A 1 85 ? -4.639 0.510 1.971 1.00 92.50 85 SER A C 1
ATOM 693 O O . SER A 1 85 ? -3.657 0.279 1.268 1.00 92.50 85 SER A O 1
ATOM 695 N N . PHE A 1 86 ? -5.266 -0.454 2.636 1.00 92.69 86 PHE A N 1
ATOM 696 C CA . PHE A 1 86 ? -4.983 -1.875 2.454 1.00 92.69 86 PHE A CA 1
ATOM 697 C C . PHE A 1 86 ? -6.282 -2.675 2.424 1.00 92.69 86 PHE A C 1
ATOM 699 O O . PHE A 1 86 ? -7.351 -2.195 2.809 1.00 92.69 86 PHE A O 1
ATOM 706 N N . ARG A 1 87 ? -6.194 -3.911 1.929 1.00 91.56 87 ARG A N 1
ATOM 707 C CA . ARG A 1 87 ? -7.335 -4.826 1.842 1.00 91.56 87 ARG A CA 1
ATOM 708 C C . ARG A 1 87 ? -7.192 -5.951 2.852 1.00 91.56 87 ARG A C 1
ATOM 710 O O . ARG A 1 87 ? -6.108 -6.502 3.010 1.00 91.56 87 ARG A O 1
ATOM 717 N N . THR A 1 88 ? -8.300 -6.317 3.483 1.00 92.00 88 THR A N 1
ATOM 718 C CA . THR A 1 88 ? -8.392 -7.479 4.372 1.00 92.00 88 THR A CA 1
ATOM 719 C C . THR A 1 88 ? -9.647 -8.292 4.080 1.00 92.00 88 THR A C 1
ATOM 721 O O . THR A 1 88 ? -10.663 -7.757 3.629 1.00 92.00 88 THR A O 1
ATOM 724 N N . ARG A 1 89 ? -9.596 -9.602 4.328 1.00 90.62 89 ARG A N 1
ATOM 725 C CA . ARG A 1 89 ? -10.764 -10.495 4.233 1.00 90.62 89 ARG A CA 1
ATOM 726 C C . ARG A 1 89 ? -11.596 -10.543 5.522 1.00 90.62 89 ARG A C 1
ATOM 728 O O . ARG A 1 89 ? -12.647 -11.184 5.531 1.00 90.62 89 ARG A O 1
ATOM 735 N N . MET A 1 90 ? -11.170 -9.860 6.588 1.00 90.75 90 MET A N 1
ATOM 736 C CA . MET A 1 90 ? -11.905 -9.776 7.857 1.00 90.75 90 MET A CA 1
ATOM 737 C C . MET A 1 90 ? -13.306 -9.164 7.667 1.00 90.75 90 MET A C 1
ATOM 739 O O . MET A 1 90 ? -13.502 -8.337 6.770 1.00 90.75 90 MET A O 1
ATOM 743 N N . LEU A 1 91 ? -14.295 -9.601 8.459 1.00 90.56 91 LEU A N 1
ATOM 744 C CA . LEU A 1 91 ? -15.646 -9.031 8.420 1.00 90.56 91 LEU A CA 1
ATOM 745 C C . LEU A 1 91 ? -15.630 -7.585 8.926 1.00 90.56 91 LEU A C 1
ATOM 747 O O . LEU A 1 91 ? -14.782 -7.208 9.732 1.00 90.56 91 LEU A O 1
ATOM 751 N N . LYS A 1 92 ? -16.561 -6.761 8.433 1.00 90.19 92 LYS A N 1
ATOM 752 C CA . LYS A 1 92 ? -16.614 -5.335 8.789 1.00 90.19 92 LYS A CA 1
ATOM 753 C C . LYS A 1 92 ? -16.853 -5.172 10.291 1.00 90.19 92 LYS A C 1
ATOM 755 O O . LYS A 1 92 ? -16.235 -4.328 10.925 1.00 90.19 92 LYS A O 1
ATOM 760 N N . GLU A 1 93 ? -17.720 -6.008 10.836 1.00 90.06 93 GLU A N 1
ATOM 761 C CA . GLU A 1 93 ? -18.126 -6.042 12.235 1.00 90.06 93 GLU A CA 1
ATOM 762 C C . GLU A 1 93 ? -16.935 -6.386 13.141 1.00 90.06 93 GLU A C 1
ATOM 764 O O . GLU A 1 93 ? -16.683 -5.672 14.108 1.00 90.06 93 GLU A O 1
ATOM 769 N N . ASP A 1 94 ? -16.138 -7.392 12.765 1.00 92.62 94 ASP A N 1
ATOM 770 C CA . ASP A 1 94 ? -14.924 -7.786 13.494 1.00 92.62 94 ASP A CA 1
ATOM 771 C C . ASP A 1 94 ? -13.864 -6.674 13.482 1.00 92.62 94 ASP A C 1
ATOM 773 O O . ASP A 1 94 ? -13.222 -6.409 14.499 1.00 92.62 94 ASP A O 1
ATOM 777 N N . ILE A 1 95 ? -13.686 -6.005 12.332 1.00 93.56 95 ILE A N 1
ATOM 778 C CA . ILE A 1 95 ? -12.774 -4.859 12.201 1.00 93.56 95 ILE A CA 1
ATOM 779 C C . ILE A 1 95 ? -13.208 -3.751 13.163 1.00 93.56 95 ILE A C 1
ATOM 781 O O . ILE A 1 95 ? -12.384 -3.236 13.918 1.00 93.56 95 ILE A O 1
ATOM 785 N N . LEU A 1 96 ? -14.495 -3.392 13.144 1.00 94.25 96 LEU A N 1
ATOM 786 C CA . LEU A 1 96 ? -15.041 -2.346 14.005 1.00 94.25 96 LEU A CA 1
ATOM 787 C C . LEU A 1 96 ? -14.892 -2.703 15.486 1.00 94.25 96 LEU A C 1
ATOM 789 O O . LEU A 1 96 ? -14.440 -1.854 16.247 1.00 94.25 96 LEU A O 1
ATOM 793 N N . SER A 1 97 ? -15.211 -3.939 15.884 1.00 94.94 97 SER A N 1
ATOM 794 C CA . SER A 1 97 ? -15.078 -4.391 17.279 1.00 94.94 97 SER A CA 1
ATOM 795 C C . SER A 1 97 ? -13.640 -4.253 17.768 1.00 94.94 97 SER A C 1
ATOM 797 O O . SER A 1 97 ? -13.381 -3.531 18.728 1.00 94.94 97 SER A O 1
ATOM 799 N N . LYS A 1 98 ? -12.677 -4.835 17.039 1.00 96.06 98 LYS A N 1
ATOM 800 C CA . LYS A 1 98 ? -11.257 -4.791 17.418 1.00 96.06 98 LYS A CA 1
ATOM 801 C C . LYS A 1 98 ? -10.713 -3.371 17.519 1.00 96.06 98 LYS A C 1
ATOM 803 O O . LYS A 1 98 ? -9.951 -3.064 18.435 1.00 96.06 98 LYS A O 1
ATOM 808 N N . LEU A 1 99 ? -11.081 -2.508 16.569 1.00 95.69 99 LEU A N 1
ATOM 809 C CA . LEU A 1 99 ? -10.646 -1.115 16.580 1.00 95.69 99 LEU A CA 1
ATOM 810 C C . LEU A 1 99 ? -11.235 -0.360 17.772 1.00 95.69 99 LEU A C 1
ATOM 812 O O . LEU A 1 99 ? -10.487 0.335 18.450 1.00 95.69 99 LEU A O 1
ATOM 816 N N . ARG A 1 100 ? -12.531 -0.527 18.061 1.00 94.69 100 ARG A N 1
ATOM 817 C CA . ARG A 1 100 ? -13.211 0.111 19.205 1.00 94.69 100 ARG A CA 1
ATOM 818 C C . ARG A 1 100 ? -12.675 -0.361 20.554 1.00 94.69 100 ARG A C 1
ATOM 820 O O . ARG A 1 100 ? -12.600 0.429 21.484 1.00 94.69 100 ARG A O 1
ATOM 827 N N . GLU A 1 101 ? -12.285 -1.628 20.654 1.00 95.00 101 GLU A N 1
ATOM 828 C CA . GLU A 1 101 ? -11.680 -2.193 21.866 1.00 95.00 101 GLU A CA 1
ATOM 829 C C . GLU A 1 101 ? -10.258 -1.669 22.115 1.00 95.00 101 GLU A C 1
ATOM 831 O O . GLU A 1 101 ? -9.817 -1.605 23.259 1.00 95.00 101 GLU A O 1
ATOM 836 N N . SER A 1 102 ? -9.535 -1.295 21.054 1.00 93.38 102 SER A N 1
ATOM 837 C CA . SER A 1 102 ? -8.099 -0.984 21.126 1.00 93.38 102 SER A CA 1
ATOM 838 C C . SER A 1 102 ? -7.755 0.495 20.925 1.00 93.38 102 SER A C 1
ATOM 840 O O . SER A 1 102 ? -6.609 0.890 21.144 1.00 93.38 102 SER A O 1
ATOM 842 N N . MET A 1 103 ? -8.699 1.318 20.462 1.00 93.06 103 MET A N 1
ATOM 843 C CA . MET A 1 103 ? -8.488 2.734 20.154 1.00 93.06 103 MET A CA 1
ATOM 844 C C . MET A 1 103 ? -9.694 3.577 20.564 1.00 93.06 103 MET A C 1
ATOM 846 O O . MET A 1 103 ? -10.843 3.166 20.423 1.00 93.06 103 MET A O 1
ATOM 850 N N . THR A 1 104 ? -9.418 4.804 21.001 1.00 91.31 104 THR A N 1
ATOM 851 C CA . THR A 1 104 ? -10.453 5.794 21.308 1.00 91.31 104 THR A CA 1
ATOM 852 C C . THR A 1 104 ? -10.777 6.627 20.072 1.00 91.31 104 THR A C 1
ATOM 854 O O . THR A 1 104 ? -9.877 7.160 19.414 1.00 91.31 104 THR A O 1
ATOM 857 N N . PHE A 1 105 ? -12.069 6.792 19.791 1.00 93.44 105 PHE A N 1
ATOM 858 C CA . PHE A 1 105 ? -12.567 7.583 18.669 1.00 93.44 105 PHE A CA 1
ATOM 859 C C . PHE A 1 105 ? -13.425 8.750 19.157 1.00 93.44 105 PHE A C 1
ATOM 861 O O . PHE A 1 105 ? -14.214 8.606 20.086 1.00 93.44 105 PHE A O 1
ATOM 868 N N . VAL A 1 106 ? -13.268 9.907 18.512 1.00 92.44 106 VAL A N 1
ATOM 869 C CA . VAL A 1 106 ? -14.104 11.101 18.732 1.00 92.44 106 VAL A CA 1
ATOM 870 C C . VAL A 1 106 ? -15.409 10.994 17.947 1.00 92.44 106 VAL A C 1
ATOM 872 O O . VAL A 1 106 ? -16.438 11.508 18.372 1.00 92.44 106 VAL A O 1
ATOM 875 N N . TYR A 1 107 ? -15.366 10.323 16.796 1.00 90.50 107 TYR A N 1
ATOM 876 C CA . TYR A 1 107 ? -16.521 10.114 15.935 1.00 90.50 107 TYR A CA 1
ATOM 877 C C . TYR A 1 107 ? -16.515 8.688 15.394 1.00 90.50 107 TYR A C 1
ATOM 879 O O . TYR A 1 107 ? -15.467 8.200 14.966 1.00 90.50 107 TYR A O 1
ATOM 887 N N . ASP A 1 108 ? -17.676 8.044 15.399 1.00 91.00 108 ASP A N 1
ATOM 888 C CA . ASP A 1 108 ? -17.878 6.671 14.949 1.00 91.00 108 ASP A CA 1
ATOM 889 C C . ASP A 1 108 ? -19.259 6.575 14.305 1.00 91.00 108 ASP A C 1
ATOM 891 O O . ASP A 1 108 ? -20.274 6.553 15.000 1.00 91.00 108 ASP A O 1
ATOM 895 N N . ASP A 1 109 ? -19.299 6.588 12.975 1.00 87.62 109 ASP A N 1
ATOM 896 C CA . ASP A 1 109 ? -20.567 6.641 12.255 1.00 87.62 109 ASP A CA 1
ATOM 897 C C . ASP A 1 109 ? -20.466 6.044 10.850 1.00 87.62 109 ASP A C 1
ATOM 899 O O . ASP A 1 109 ? -19.389 5.833 10.278 1.00 87.62 109 ASP A O 1
ATOM 903 N N . THR A 1 110 ? -21.628 5.810 10.257 1.00 86.38 110 THR A N 1
ATOM 904 C CA . THR A 1 110 ? -21.743 5.529 8.832 1.00 86.38 110 THR A CA 1
ATOM 905 C C . THR A 1 110 ? -21.408 6.792 8.041 1.00 86.38 110 THR A C 1
ATOM 907 O O . THR A 1 110 ? -21.823 7.896 8.389 1.00 86.38 110 THR A O 1
ATOM 910 N N . TYR A 1 111 ? -20.646 6.650 6.957 1.00 77.94 111 TYR A N 1
ATOM 911 C CA . TYR A 1 111 ? -20.249 7.800 6.157 1.00 77.94 111 TYR A CA 1
ATOM 912 C C . TYR A 1 111 ? -21.471 8.431 5.483 1.00 77.94 111 TYR A C 1
ATOM 914 O O . TYR A 1 111 ? -22.178 7.777 4.713 1.00 77.94 111 TYR A O 1
ATOM 922 N N . SER A 1 112 ? -21.689 9.721 5.734 1.00 74.06 112 SER A N 1
ATOM 923 C CA . SER A 1 112 ? -22.894 10.448 5.312 1.00 74.06 112 SER A CA 1
ATOM 924 C C . SER A 1 112 ? -23.127 10.438 3.798 1.00 74.06 112 SER A C 1
ATOM 926 O O . SER A 1 112 ? -24.270 10.425 3.351 1.00 74.06 112 SER A O 1
ATOM 928 N N . PHE A 1 113 ? -22.058 10.385 2.999 1.00 72.44 113 PHE A N 1
ATOM 929 C CA . PHE A 1 113 ? -22.147 10.351 1.535 1.00 72.44 113 PHE A CA 1
ATOM 930 C C . PHE A 1 113 ? -22.129 8.930 0.945 1.00 72.44 113 PHE A C 1
ATOM 932 O O . PHE A 1 113 ? -22.309 8.770 -0.262 1.00 72.44 113 PHE A O 1
ATOM 939 N N . ASN A 1 114 ? -21.879 7.890 1.752 1.00 75.06 114 ASN A N 1
ATOM 940 C CA . ASN A 1 114 ? -21.859 6.500 1.294 1.00 75.06 114 ASN A CA 1
ATOM 941 C C . ASN A 1 114 ? -22.163 5.529 2.442 1.00 75.06 114 ASN A C 1
ATOM 943 O O . ASN A 1 114 ? -21.279 5.171 3.218 1.00 75.06 114 ASN A O 1
ATOM 947 N N . THR A 1 115 ? -23.391 5.012 2.476 1.00 71.06 115 THR A N 1
ATOM 948 C CA . THR A 1 115 ? -23.859 4.075 3.512 1.00 71.06 115 THR A CA 1
ATOM 949 C C . THR A 1 115 ? -23.096 2.744 3.542 1.00 71.06 115 THR A C 1
ATOM 951 O O . THR A 1 115 ? -23.089 2.045 4.553 1.00 71.06 115 THR A O 1
ATOM 954 N N . GLY A 1 116 ? -22.393 2.394 2.459 1.00 78.62 116 GLY A N 1
ATOM 955 C CA . GLY A 1 116 ? -21.505 1.229 2.395 1.00 78.62 116 GLY A CA 1
ATOM 956 C C . GLY A 1 116 ? -20.141 1.432 3.065 1.00 78.62 116 GLY A C 1
ATOM 957 O O . GLY A 1 116 ? -19.337 0.494 3.107 1.00 78.62 116 GLY A O 1
ATOM 958 N N . MET A 1 117 ? -19.860 2.632 3.574 1.00 87.69 117 MET A N 1
ATOM 959 C CA . MET A 1 117 ? -18.603 3.007 4.212 1.00 87.69 117 MET A CA 1
ATOM 960 C C . MET A 1 117 ? -18.839 3.394 5.673 1.00 87.69 117 MET A C 1
ATOM 962 O O . MET A 1 117 ? -19.803 4.073 6.009 1.00 87.69 117 MET A O 1
ATOM 966 N N . HIS A 1 118 ? -17.948 2.944 6.549 1.00 92.50 118 HIS A N 1
ATOM 967 C CA . HIS A 1 118 ? -17.889 3.363 7.948 1.00 92.50 118 HIS A CA 1
ATOM 968 C C . HIS A 1 118 ? -16.739 4.336 8.135 1.00 92.50 118 HIS A C 1
ATOM 970 O O . HIS A 1 118 ? -15.678 4.114 7.552 1.00 92.50 118 HIS A O 1
ATOM 976 N N . GLN A 1 119 ? -16.929 5.368 8.945 1.00 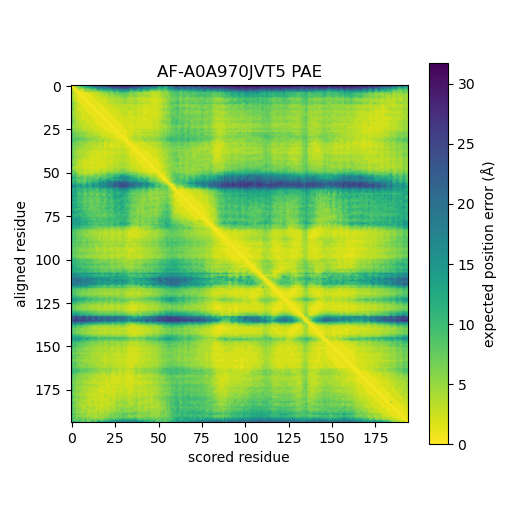94.38 119 GLN A N 1
ATOM 977 C CA . GLN A 1 119 ? -15.889 6.324 9.291 1.00 94.38 119 GLN A CA 1
ATOM 978 C C . GLN A 1 119 ? -15.666 6.318 10.804 1.00 94.38 119 GLN A C 1
ATOM 980 O O . GLN A 1 119 ? -16.595 6.503 11.585 1.00 94.38 119 GLN A O 1
ATOM 985 N N . LEU A 1 120 ? -14.405 6.171 11.199 1.00 94.75 120 LEU A N 1
ATOM 986 C CA . LEU A 1 120 ? -13.929 6.400 12.559 1.00 94.75 120 LEU A CA 1
ATOM 987 C C . LEU A 1 120 ? -12.967 7.591 12.540 1.00 94.75 120 LEU A C 1
ATOM 989 O O . LEU A 1 120 ? -12.113 7.662 11.658 1.00 94.75 120 LEU A O 1
ATOM 993 N N . THR A 1 121 ? -13.075 8.514 13.490 1.00 94.31 121 THR A N 1
ATOM 994 C CA . THR A 1 121 ? -12.145 9.647 13.633 1.00 94.31 121 THR A CA 1
ATOM 995 C C . THR A 1 121 ? -11.401 9.511 14.955 1.00 94.31 121 THR A C 1
ATOM 997 O O . THR A 1 121 ? -12.032 9.469 16.012 1.00 94.31 121 THR A O 1
ATOM 1000 N N . THR A 1 122 ? -10.072 9.418 14.910 1.00 93.31 122 THR A N 1
ATOM 1001 C CA . THR A 1 122 ? -9.229 9.317 16.110 1.00 93.31 122 THR A CA 1
ATOM 1002 C C . THR A 1 122 ? -9.201 10.643 16.873 1.00 93.31 122 THR A C 1
ATOM 1004 O O . THR A 1 122 ? -9.560 11.696 16.344 1.00 93.31 122 THR A O 1
ATOM 1007 N N . THR A 1 123 ? -8.739 10.616 18.124 1.00 89.81 123 THR A N 1
ATOM 1008 C CA . THR A 1 123 ? -8.490 11.831 18.927 1.00 89.81 123 THR A CA 1
ATOM 1009 C C . THR A 1 123 ? -7.440 12.758 18.315 1.00 89.81 123 THR A C 1
ATOM 1011 O O . THR A 1 123 ? -7.447 13.955 18.575 1.00 89.81 123 THR A O 1
ATOM 1014 N N . GLU A 1 124 ? -6.566 12.206 17.477 1.00 87.12 124 GLU A N 1
ATOM 1015 C CA . GLU A 1 124 ? -5.506 12.915 16.757 1.00 87.12 124 GLU A CA 1
ATOM 1016 C C . GLU A 1 124 ? -6.034 13.591 15.471 1.00 87.12 124 GLU A C 1
ATOM 1018 O O . GLU A 1 124 ? -5.292 14.311 14.813 1.00 87.12 124 GLU A O 1
ATOM 1023 N N . GLY A 1 125 ? -7.312 13.389 15.115 1.00 87.69 125 GLY A N 1
ATOM 1024 C CA . GLY A 1 125 ? -7.969 14.007 13.954 1.00 87.69 125 GLY A CA 1
ATOM 1025 C C . GLY A 1 125 ? -7.941 13.172 12.669 1.00 87.69 125 GLY A C 1
ATOM 1026 O O . GLY A 1 125 ? -8.661 13.489 11.717 1.00 87.69 125 GLY A O 1
ATOM 1027 N N . ALA A 1 126 ? -7.193 12.069 12.654 1.00 92.19 126 ALA A N 1
ATOM 1028 C CA . ALA A 1 126 ? -7.122 11.181 11.505 1.00 92.19 126 ALA A CA 1
ATOM 1029 C C . ALA A 1 126 ? -8.400 10.354 11.337 1.00 92.19 126 ALA A C 1
ATOM 1031 O O . ALA A 1 126 ? -9.045 9.933 12.300 1.00 92.19 126 ALA A O 1
ATOM 1032 N N . LYS A 1 127 ? -8.739 10.064 10.084 1.00 93.56 127 LYS A N 1
ATOM 1033 C CA . LYS A 1 127 ? -9.938 9.322 9.699 1.00 93.56 127 LYS A CA 1
ATOM 1034 C C . LYS A 1 127 ? -9.570 7.929 9.213 1.00 93.56 127 LYS A C 1
ATOM 1036 O O . LYS A 1 127 ? -8.702 7.774 8.358 1.00 93.56 127 LYS A O 1
ATOM 1041 N N . ILE A 1 128 ? -10.270 6.926 9.723 1.00 94.88 128 ILE A N 1
ATOM 1042 C CA . ILE A 1 128 ? -10.201 5.538 9.276 1.00 94.88 128 ILE A CA 1
ATOM 1043 C C . ILE A 1 128 ? -11.519 5.222 8.576 1.00 94.88 128 ILE A C 1
ATOM 1045 O O . ILE A 1 128 ? -12.583 5.222 9.192 1.00 94.88 128 ILE A O 1
ATOM 1049 N N . PHE A 1 129 ? -11.446 4.946 7.281 1.00 94.12 129 PHE A N 1
ATOM 1050 C CA . PHE A 1 129 ? -12.583 4.552 6.465 1.00 94.12 129 PHE A CA 1
ATOM 1051 C C . PHE A 1 129 ? -12.561 3.051 6.231 1.00 94.12 129 PHE A C 1
ATOM 1053 O O . PHE A 1 129 ? -11.556 2.510 5.777 1.00 94.12 129 PHE A O 1
ATOM 1060 N N . ILE A 1 130 ? -13.680 2.384 6.495 1.00 94.12 130 ILE A N 1
ATOM 1061 C CA . ILE A 1 130 ? -13.848 0.948 6.270 1.00 94.12 130 ILE A CA 1
ATOM 1062 C C . ILE A 1 130 ? -14.947 0.765 5.232 1.00 94.12 130 ILE A C 1
ATOM 1064 O O . ILE A 1 130 ? -16.116 1.065 5.484 1.00 94.12 130 ILE A O 1
ATOM 1068 N N . ARG A 1 131 ? -14.577 0.267 4.054 1.00 91.31 131 ARG A N 1
ATOM 1069 C CA . ARG A 1 131 ? -15.479 0.093 2.914 1.00 91.31 131 ARG A CA 1
ATOM 1070 C C . ARG A 1 131 ? -15.566 -1.370 2.505 1.00 91.31 131 ARG A C 1
ATOM 1072 O O . ARG A 1 131 ? -14.551 -2.035 2.312 1.00 91.31 131 ARG A O 1
ATOM 1079 N N . SER A 1 132 ? -16.784 -1.852 2.279 1.00 86.62 132 SER A N 1
ATOM 1080 C CA . SER A 1 132 ? -17.010 -3.156 1.648 1.00 86.62 132 SER A CA 1
ATOM 1081 C C . SER A 1 132 ? -16.839 -3.051 0.128 1.00 86.62 132 SER A C 1
ATOM 1083 O O . SER A 1 132 ? -17.506 -2.243 -0.521 1.00 86.62 132 SER A O 1
ATOM 1085 N N . LEU A 1 133 ? -15.968 -3.875 -0.461 1.00 83.31 133 LEU A N 1
ATOM 1086 C CA . LEU A 1 133 ? -15.867 -4.013 -1.917 1.00 83.31 133 LEU A CA 1
ATOM 1087 C C . LEU A 1 133 ? -16.906 -5.052 -2.377 1.00 83.31 133 LEU A C 1
ATOM 1089 O O . LEU A 1 133 ? -16.892 -6.190 -1.911 1.00 83.31 133 LEU A O 1
ATOM 1093 N N . SER A 1 134 ? -17.832 -4.654 -3.259 1.00 58.16 134 SER A N 1
ATOM 1094 C CA . SER A 1 134 ? -19.135 -5.319 -3.475 1.00 58.16 134 SER A CA 1
ATOM 1095 C C . SER A 1 134 ? -19.112 -6.732 -4.081 1.00 58.16 134 SER A C 1
ATOM 1097 O O . SER A 1 134 ? -20.178 -7.311 -4.269 1.00 58.16 134 SER A O 1
ATOM 1099 N N . ARG A 1 135 ? -17.942 -7.315 -4.377 1.00 60.66 135 ARG A N 1
ATOM 1100 C CA . ARG A 1 135 ? -17.836 -8.645 -5.011 1.00 60.66 135 ARG A CA 1
ATOM 1101 C C . ARG A 1 135 ? -17.022 -9.692 -4.245 1.00 60.66 135 ARG A C 1
ATOM 1103 O O . ARG A 1 135 ? -17.369 -10.862 -4.322 1.00 60.66 135 ARG A O 1
ATOM 1110 N N . ASP A 1 136 ? -16.021 -9.305 -3.450 1.00 57.16 136 ASP A N 1
ATOM 1111 C CA . ASP A 1 136 ? -14.952 -10.248 -3.056 1.00 57.16 136 ASP A CA 1
ATOM 1112 C C . ASP A 1 136 ? -14.885 -10.606 -1.564 1.00 57.16 136 ASP A C 1
ATOM 1114 O O . ASP A 1 136 ? -13.892 -11.174 -1.110 1.00 57.16 136 ASP A O 1
ATOM 1118 N N . LYS A 1 137 ? -15.904 -10.272 -0.756 1.00 71.75 137 LYS A N 1
ATOM 1119 C CA . LYS A 1 137 ? -15.813 -10.382 0.721 1.00 71.75 137 LYS A CA 1
ATOM 1120 C C . LYS A 1 137 ? -14.530 -9.718 1.267 1.00 71.75 137 LYS A C 1
ATOM 1122 O O . LYS A 1 137 ? -14.006 -10.120 2.299 1.00 71.75 137 LYS A O 1
ATOM 1127 N N . SER A 1 138 ? -14.002 -8.717 0.565 1.00 84.25 138 SER A N 1
ATOM 1128 C CA . SER A 1 138 ? -12.795 -7.983 0.938 1.00 84.25 138 SER A CA 1
ATOM 1129 C C . SER A 1 138 ? -13.171 -6.576 1.369 1.00 84.25 138 SER A C 1
ATOM 1131 O O . SER A 1 138 ? -14.028 -5.934 0.753 1.00 84.25 138 SER A O 1
ATOM 1133 N N . ARG A 1 139 ? -12.549 -6.104 2.442 1.00 90.75 139 ARG A N 1
ATOM 1134 C CA . ARG A 1 139 ? -12.796 -4.802 3.051 1.00 90.75 139 ARG A CA 1
ATOM 1135 C C . ARG A 1 139 ? -11.562 -3.963 2.790 1.00 90.75 139 ARG A C 1
ATOM 1137 O O . ARG A 1 139 ? -10.440 -4.429 2.980 1.00 90.75 139 ARG A O 1
ATOM 1144 N N . GLU A 1 140 ? -11.779 -2.760 2.295 1.00 92.31 140 GLU A N 1
ATOM 1145 C CA . GLU A 1 140 ? -10.731 -1.766 2.137 1.00 92.31 140 GLU A CA 1
ATOM 1146 C C . GLU A 1 140 ? -10.739 -0.875 3.372 1.00 92.31 140 GLU A C 1
ATOM 1148 O O . GLU A 1 140 ? -11.782 -0.333 3.745 1.00 92.31 140 GLU A O 1
ATOM 1153 N N . ILE A 1 141 ? -9.580 -0.760 4.010 1.00 94.19 141 ILE A N 1
ATOM 1154 C CA . ILE A 1 141 ? -9.364 0.114 5.156 1.00 94.19 141 ILE A CA 1
ATOM 1155 C C . ILE A 1 141 ? -8.432 1.219 4.693 1.00 94.19 141 ILE A C 1
ATOM 1157 O O . ILE A 1 141 ? -7.325 0.929 4.245 1.00 94.19 141 ILE A O 1
ATOM 1161 N N . SER A 1 142 ? -8.890 2.466 4.771 1.00 94.06 142 SER A N 1
ATOM 1162 C CA . SER A 1 142 ? -8.127 3.651 4.368 1.00 94.06 142 SER A CA 1
ATOM 1163 C C . SER A 1 142 ? -7.904 4.562 5.568 1.00 94.06 142 SER A C 1
ATOM 1165 O O . SER A 1 142 ? -8.856 4.879 6.273 1.00 94.06 142 SER A O 1
ATOM 1167 N N . VAL A 1 143 ? -6.668 4.996 5.791 1.00 93.81 143 VAL A N 1
ATOM 1168 C CA . VAL A 1 143 ? -6.292 5.950 6.841 1.00 93.81 143 VAL A CA 1
ATOM 1169 C C . VAL A 1 143 ? -5.919 7.271 6.181 1.00 93.81 143 VAL A C 1
ATOM 1171 O O . VAL A 1 143 ? -5.055 7.291 5.305 1.00 93.81 143 VAL A O 1
ATOM 1174 N N . VAL A 1 144 ? -6.562 8.363 6.593 1.00 92.19 144 VAL A N 1
ATOM 1175 C CA . VAL A 1 144 ? -6.426 9.698 5.992 1.00 92.19 144 VAL A CA 1
ATOM 1176 C C . VAL A 1 144 ? -6.239 10.746 7.086 1.00 92.19 144 VAL A C 1
ATOM 1178 O O . VAL A 1 144 ? -7.068 10.839 7.986 1.00 92.19 144 VAL A O 1
ATOM 1181 N N . ASP A 1 145 ? -5.196 11.568 6.979 1.00 89.94 145 ASP A N 1
ATOM 1182 C CA . ASP A 1 145 ? -4.924 12.676 7.912 1.00 89.94 145 ASP A CA 1
ATOM 1183 C C . ASP A 1 145 ? -4.393 13.926 7.181 1.00 89.94 145 ASP A C 1
ATOM 1185 O O . ASP A 1 145 ? -3.419 14.571 7.574 1.00 89.94 145 ASP A O 1
ATOM 1189 N N . GLY A 1 146 ? -4.990 14.224 6.021 1.00 83.06 146 GLY A N 1
ATOM 1190 C CA . GLY A 1 146 ? -4.564 15.327 5.160 1.00 83.06 146 GLY A CA 1
ATOM 1191 C C . GLY A 1 146 ? -3.073 15.249 4.812 1.00 83.06 146 GLY A C 1
ATOM 1192 O O . GLY A 1 146 ? -2.566 14.195 4.439 1.00 83.06 146 GLY A O 1
ATOM 1193 N N . PHE A 1 147 ? -2.354 16.366 4.955 1.00 80.94 147 PHE A N 1
ATOM 1194 C CA . PHE A 1 147 ? -0.924 16.459 4.627 1.00 80.94 147 PHE A CA 1
ATOM 1195 C C . PHE A 1 147 ? 0.017 15.796 5.647 1.00 80.94 147 PHE A C 1
ATOM 1197 O O . PHE A 1 147 ? 1.221 15.709 5.395 1.00 80.94 147 PHE A O 1
ATOM 1204 N N . ASN A 1 148 ? -0.487 15.295 6.780 1.00 86.25 148 ASN A N 1
ATOM 1205 C CA . ASN A 1 148 ? 0.353 14.701 7.818 1.00 86.25 148 ASN A CA 1
ATOM 1206 C C . ASN A 1 148 ? 0.658 13.218 7.538 1.00 86.25 148 ASN A C 1
ATOM 1208 O O . ASN A 1 148 ? 0.173 12.310 8.211 1.00 86.25 148 ASN A O 1
ATOM 1212 N N . ILE A 1 149 ? 1.513 12.961 6.544 1.00 83.56 149 ILE A N 1
ATOM 1213 C CA . ILE A 1 149 ? 1.893 11.599 6.122 1.00 83.56 149 ILE A CA 1
ATOM 1214 C C . ILE A 1 149 ? 2.472 10.779 7.287 1.00 83.56 149 ILE A C 1
ATOM 1216 O O . ILE A 1 149 ? 2.231 9.575 7.377 1.00 83.56 149 ILE A O 1
ATOM 1220 N N . LYS A 1 150 ? 3.217 11.418 8.200 1.00 88.25 150 LYS A N 1
ATOM 1221 C CA . LYS A 1 150 ? 3.792 10.743 9.370 1.00 88.25 150 LYS A CA 1
ATOM 1222 C C . LYS A 1 150 ? 2.692 10.150 10.257 1.00 88.25 150 LYS A C 1
ATOM 1224 O O . LYS A 1 150 ? 2.763 8.966 10.578 1.00 88.25 150 LYS A O 1
ATOM 1229 N N . SER A 1 151 ? 1.667 10.941 10.570 1.00 89.81 151 SER A N 1
ATOM 1230 C CA . SER A 1 151 ? 0.490 10.495 11.326 1.00 89.81 151 SER A CA 1
ATOM 1231 C C . SER A 1 151 ? -0.251 9.364 10.610 1.00 89.81 151 SER A C 1
ATOM 1233 O O . SER A 1 151 ? -0.516 8.323 11.212 1.00 89.81 151 SER A O 1
ATOM 1235 N N . VAL A 1 152 ? -0.467 9.485 9.290 1.00 90.19 152 VAL A N 1
ATOM 1236 C CA . VAL A 1 152 ? -1.089 8.410 8.493 1.00 90.19 152 VAL A CA 1
ATOM 1237 C C . VAL A 1 152 ? -0.313 7.098 8.631 1.00 90.19 152 VAL A C 1
ATOM 1239 O O . VAL A 1 152 ? -0.917 6.054 8.868 1.00 90.19 152 VAL A O 1
ATOM 1242 N N . ILE A 1 153 ? 1.018 7.127 8.514 1.00 89.62 153 ILE A N 1
ATOM 1243 C CA . ILE A 1 153 ? 1.861 5.927 8.637 1.00 89.62 153 ILE A CA 1
ATOM 1244 C C . ILE A 1 153 ? 1.795 5.346 10.055 1.00 89.62 153 ILE A C 1
ATOM 1246 O O . ILE A 1 153 ? 1.727 4.125 10.213 1.00 89.62 153 ILE A O 1
ATOM 1250 N N . GLU A 1 154 ? 1.827 6.185 11.088 1.00 91.75 154 GLU A N 1
ATOM 1251 C CA . GLU A 1 154 ? 1.758 5.744 12.486 1.00 91.75 154 GLU A CA 1
ATOM 1252 C C . GLU A 1 154 ? 0.415 5.081 12.804 1.00 91.75 154 GLU A C 1
ATOM 1254 O O . GLU A 1 154 ? 0.383 3.975 13.349 1.00 91.75 154 GLU A O 1
ATOM 1259 N N . ILE A 1 155 ? -0.691 5.698 12.395 1.00 93.06 155 ILE A N 1
ATOM 1260 C CA . ILE A 1 155 ? -2.036 5.157 12.604 1.00 93.06 155 ILE A CA 1
ATOM 1261 C C . ILE A 1 155 ? -2.245 3.904 11.762 1.00 93.06 155 ILE A C 1
ATOM 1263 O O . ILE A 1 155 ? -2.776 2.919 12.267 1.00 93.06 155 ILE A O 1
ATOM 1267 N N . MET A 1 156 ? -1.746 3.876 10.525 1.00 92.38 156 MET A N 1
ATOM 1268 C CA . MET A 1 156 ? -1.765 2.676 9.690 1.00 92.38 156 MET A CA 1
ATOM 1269 C C . MET A 1 156 ? -1.063 1.496 10.374 1.00 92.38 156 MET A C 1
ATOM 1271 O O . MET A 1 156 ? -1.599 0.388 10.407 1.00 92.38 156 MET A O 1
ATOM 1275 N N . LYS A 1 157 ? 0.108 1.725 10.982 1.00 91.75 157 LYS A N 1
ATOM 1276 C CA . LYS A 1 157 ? 0.816 0.694 11.756 1.00 91.75 157 LYS A CA 1
ATOM 1277 C C . LYS A 1 157 ? 0.008 0.232 12.968 1.00 91.75 157 LYS A C 1
ATOM 1279 O O . LYS A 1 157 ? -0.087 -0.975 13.189 1.00 91.75 157 LYS A O 1
ATOM 1284 N N . LYS A 1 158 ? -0.594 1.158 13.729 1.00 93.50 158 LYS A N 1
ATOM 1285 C CA . LYS A 1 158 ? -1.479 0.820 14.863 1.00 93.50 158 LYS A CA 1
ATOM 1286 C C . LYS A 1 158 ? -2.642 -0.064 14.395 1.00 93.50 158 LYS A C 1
ATOM 1288 O O . LYS A 1 158 ? -2.844 -1.143 14.943 1.00 93.50 158 LYS A O 1
ATOM 1293 N N . VAL 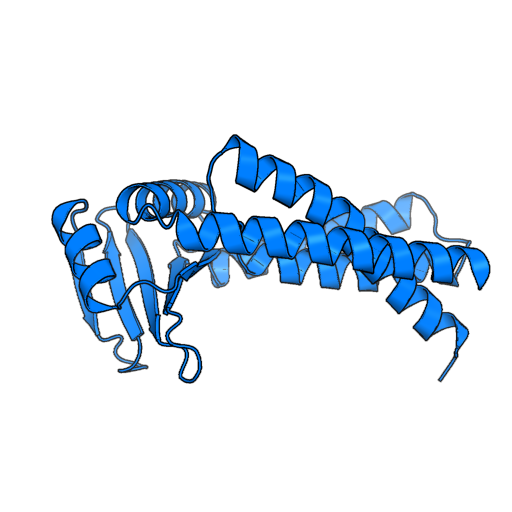A 1 159 ? -3.336 0.339 13.329 1.00 94.44 159 VAL A N 1
ATOM 1294 C CA . VAL A 1 159 ? -4.466 -0.400 12.742 1.00 94.44 159 VAL A CA 1
ATOM 1295 C C . VAL A 1 159 ? -4.046 -1.804 12.302 1.00 94.44 159 VAL A C 1
ATOM 1297 O O . VAL A 1 159 ? -4.705 -2.778 12.661 1.00 94.44 159 VAL A O 1
ATOM 1300 N N . LEU A 1 160 ? -2.932 -1.941 11.577 1.00 93.19 160 LEU A N 1
ATOM 1301 C CA . LEU A 1 160 ? -2.418 -3.251 11.162 1.00 93.19 160 LEU A CA 1
ATOM 1302 C C . LEU A 1 160 ? -2.052 -4.140 12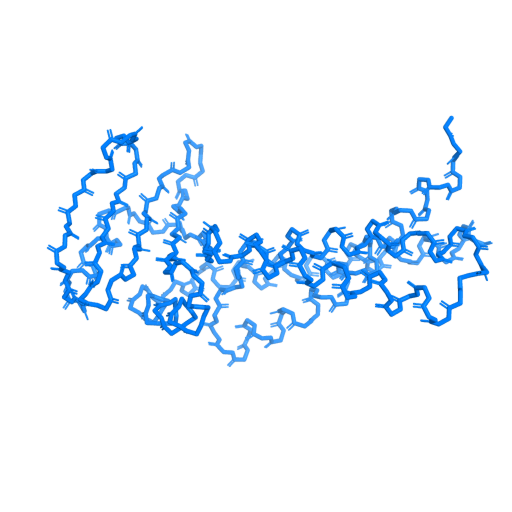.357 1.00 93.19 160 LEU A C 1
ATOM 1304 O O . LEU A 1 160 ? -2.304 -5.342 12.313 1.00 93.19 160 LEU A O 1
ATOM 1308 N N . THR A 1 161 ? -1.518 -3.552 13.428 1.00 93.38 161 THR A N 1
ATOM 1309 C CA . THR A 1 161 ? -1.164 -4.273 14.661 1.00 93.38 161 THR A CA 1
ATOM 1310 C C . THR A 1 161 ? -2.414 -4.789 15.379 1.00 93.38 161 THR A C 1
ATOM 1312 O O . THR A 1 161 ? -2.454 -5.949 15.775 1.00 93.38 161 THR A O 1
ATOM 1315 N N . ILE A 1 162 ? -3.458 -3.961 15.489 1.00 94.38 162 ILE A N 1
ATOM 1316 C CA . ILE A 1 162 ? -4.733 -4.314 16.136 1.00 94.38 162 ILE A CA 1
ATOM 1317 C C . ILE A 1 162 ? -5.467 -5.405 15.353 1.00 94.38 162 ILE A C 1
ATOM 1319 O O . ILE A 1 162 ? -5.957 -6.387 15.915 1.00 94.38 162 ILE A O 1
ATOM 1323 N N . LEU A 1 163 ? -5.551 -5.245 14.032 1.00 93.81 163 LEU A N 1
ATOM 1324 C CA . LEU A 1 163 ? -6.274 -6.194 13.192 1.00 93.81 163 LEU A CA 1
ATOM 1325 C C . LEU A 1 163 ? -5.499 -7.499 13.009 1.00 93.81 163 LEU A C 1
ATOM 1327 O O . LEU A 1 163 ? -6.124 -8.556 12.891 1.00 93.81 163 LEU A O 1
ATOM 1331 N N . ASN A 1 164 ? -4.165 -7.425 13.024 1.00 91.25 164 ASN A N 1
ATOM 1332 C CA . ASN A 1 164 ? -3.235 -8.531 12.818 1.00 91.25 164 ASN A CA 1
ATOM 1333 C C . ASN A 1 164 ? -3.654 -9.464 11.657 1.00 91.25 164 ASN A C 1
ATOM 1335 O O . ASN A 1 164 ? -3.958 -10.644 11.876 1.00 91.25 164 ASN A O 1
ATOM 1339 N N . PRO A 1 165 ? -3.738 -8.957 10.412 1.00 89.94 165 PRO A N 1
ATOM 1340 C CA . PRO A 1 165 ? -4.308 -9.694 9.285 1.00 89.94 165 PRO A CA 1
ATOM 1341 C C . PRO A 1 165 ? -3.311 -10.705 8.675 1.00 89.94 165 PRO A C 1
ATOM 1343 O O . PRO A 1 165 ? -2.990 -10.640 7.490 1.00 89.94 165 PRO A O 1
ATOM 1346 N N . LEU A 1 166 ? -2.823 -11.668 9.471 1.00 88.56 166 LEU A N 1
ATOM 1347 C CA . LEU A 1 166 ? -1.757 -12.617 9.091 1.00 88.56 166 LEU A CA 1
ATOM 1348 C C . LEU A 1 166 ? -2.020 -13.345 7.762 1.00 88.56 166 LEU A C 1
ATOM 1350 O O . LEU A 1 166 ? -1.145 -13.412 6.902 1.00 88.56 166 LEU A O 1
ATOM 1354 N N . LYS A 1 167 ? -3.248 -13.838 7.560 1.00 89.69 167 LYS A N 1
ATOM 1355 C CA . LYS A 1 167 ? -3.633 -14.543 6.324 1.00 89.69 167 LYS A CA 1
ATOM 1356 C C . LYS A 1 167 ? -3.560 -13.641 5.090 1.00 89.69 167 LYS A C 1
ATOM 1358 O O . LYS A 1 167 ? -3.186 -14.104 4.016 1.00 89.69 167 LYS A O 1
ATOM 1363 N N . ASP A 1 168 ? -3.921 -12.368 5.237 1.00 90.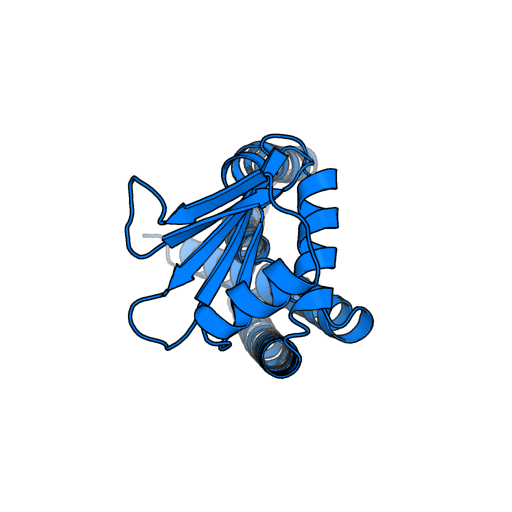38 168 ASP A N 1
ATOM 1364 C CA . ASP A 1 168 ? -3.865 -11.408 4.134 1.00 90.38 168 ASP A CA 1
ATOM 1365 C C . ASP A 1 168 ? -2.404 -11.036 3.813 1.00 90.38 168 ASP A C 1
ATOM 1367 O O . 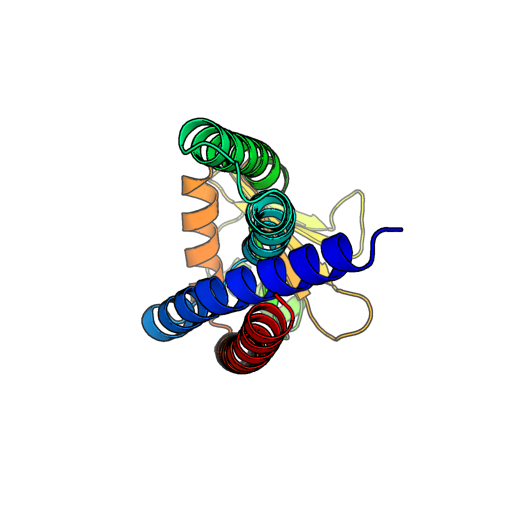ASP A 1 168 ? -2.058 -10.882 2.643 1.00 90.38 168 ASP A O 1
ATOM 1371 N N . ILE A 1 169 ? -1.529 -10.968 4.828 1.00 89.44 169 ILE A N 1
ATOM 1372 C CA . ILE A 1 169 ? -0.085 -10.725 4.655 1.00 89.44 169 ILE A CA 1
ATOM 1373 C C . ILE A 1 169 ? 0.575 -11.881 3.896 1.00 89.44 169 ILE A C 1
ATOM 1375 O O . ILE A 1 169 ? 1.324 -11.657 2.942 1.00 89.44 169 ILE A O 1
ATOM 1379 N N . GLU A 1 170 ? 0.281 -13.128 4.269 1.00 91.00 170 GLU A N 1
ATOM 1380 C CA . GLU A 1 170 ? 0.791 -14.308 3.562 1.00 91.00 170 GLU A CA 1
ATOM 1381 C C . GLU A 1 170 ? 0.353 -14.335 2.093 1.00 91.00 170 GLU A C 1
ATOM 1383 O O . GLU A 1 170 ? 1.163 -14.598 1.199 1.00 91.00 170 GLU A O 1
ATOM 1388 N N . GLU A 1 171 ? -0.915 -14.024 1.827 1.00 91.94 171 GLU A N 1
ATOM 1389 C CA . GLU A 1 171 ? -1.452 -13.967 0.470 1.00 91.94 171 GLU A CA 1
ATOM 1390 C C . GLU A 1 171 ? -0.820 -12.835 -0.356 1.00 91.94 171 GLU A C 1
ATOM 1392 O O . GLU A 1 171 ? -0.472 -13.033 -1.528 1.00 91.94 171 GLU A O 1
ATOM 1397 N N . GLN A 1 172 ? -0.621 -11.654 0.241 1.00 91.81 172 GLN A N 1
ATOM 1398 C CA . GLN A 1 172 ? 0.054 -10.537 -0.420 1.00 91.81 172 GLN A CA 1
ATOM 1399 C C . GLN A 1 172 ? 1.510 -10.902 -0.752 1.00 91.81 172 GLN A C 1
ATOM 1401 O O . GLN A 1 172 ? 1.953 -10.684 -1.880 1.00 91.81 172 GLN A O 1
ATOM 1406 N N . ASN A 1 173 ? 2.228 -11.565 0.161 1.00 90.25 173 ASN A N 1
ATOM 1407 C CA . ASN A 1 173 ? 3.589 -12.057 -0.080 1.00 90.25 173 ASN A CA 1
ATOM 1408 C C . ASN A 1 173 ? 3.651 -13.095 -1.212 1.00 90.25 173 ASN A C 1
ATOM 1410 O O . ASN A 1 173 ? 4.530 -13.019 -2.073 1.00 90.25 173 ASN A O 1
ATOM 1414 N N . ARG A 1 174 ? 2.697 -14.035 -1.276 1.00 91.19 174 ARG A N 1
ATOM 1415 C CA . ARG A 1 174 ? 2.578 -14.972 -2.411 1.00 91.19 174 ARG A CA 1
ATOM 1416 C C . ARG A 1 174 ? 2.313 -14.238 -3.721 1.00 91.19 174 ARG A C 1
ATOM 1418 O O . ARG A 1 174 ? 2.872 -14.602 -4.754 1.00 91.19 174 ARG A O 1
ATOM 1425 N N . SER A 1 175 ? 1.478 -13.205 -3.683 1.00 90.31 175 SER A N 1
ATOM 1426 C CA . SER A 1 175 ? 1.186 -12.371 -4.850 1.00 90.31 175 SER A CA 1
ATOM 1427 C C . SER A 1 175 ? 2.431 -11.616 -5.315 1.00 90.31 175 SER A C 1
ATOM 1429 O O . SER A 1 175 ? 2.718 -11.619 -6.506 1.00 90.31 175 SER A O 1
ATOM 1431 N N . HIS A 1 176 ? 3.237 -11.075 -4.397 1.00 89.56 176 HIS A N 1
ATOM 1432 C CA . HIS A 1 176 ? 4.523 -10.453 -4.723 1.00 89.56 176 HIS A CA 1
ATOM 1433 C C . HIS A 1 176 ? 5.500 -11.417 -5.399 1.00 89.56 176 HIS A C 1
ATOM 1435 O O . HIS A 1 176 ? 6.127 -11.038 -6.385 1.00 89.56 176 HIS A O 1
ATOM 1441 N N . LEU A 1 177 ? 5.594 -12.666 -4.932 1.00 89.94 177 LEU A N 1
ATOM 1442 C CA . LEU A 1 177 ? 6.415 -13.692 -5.587 1.00 89.94 177 LEU A CA 1
ATOM 1443 C C . LEU A 1 177 ? 5.944 -13.977 -7.020 1.00 89.94 177 LEU A C 1
ATOM 1445 O O . LEU A 1 177 ? 6.764 -14.056 -7.933 1.00 89.94 177 LEU A O 1
ATOM 1449 N N . LYS A 1 178 ? 4.626 -14.083 -7.240 1.00 90.75 178 LYS A N 1
ATOM 1450 C CA . LYS A 1 178 ? 4.058 -14.252 -8.589 1.00 90.75 178 LYS A CA 1
ATOM 1451 C C . LYS A 1 178 ? 4.373 -13.051 -9.482 1.00 90.75 178 LYS A C 1
ATOM 1453 O O . LYS A 1 178 ? 4.806 -13.236 -10.616 1.00 90.75 178 LYS A O 1
ATOM 1458 N N . THR A 1 179 ? 4.204 -11.833 -8.969 1.00 88.69 179 THR A N 1
ATOM 1459 C CA . THR A 1 179 ? 4.516 -10.601 -9.706 1.00 88.69 179 THR A CA 1
ATOM 1460 C C . THR A 1 179 ? 6.003 -10.492 -10.024 1.00 88.69 179 THR A C 1
ATOM 1462 O O . THR A 1 179 ? 6.348 -10.035 -11.107 1.00 88.69 179 THR A O 1
ATOM 1465 N N . LEU A 1 180 ? 6.887 -10.960 -9.138 1.00 87.81 180 LEU A N 1
ATOM 1466 C CA . LEU A 1 180 ? 8.325 -11.029 -9.397 1.00 87.81 180 LEU A CA 1
ATOM 1467 C C . LEU A 1 180 ? 8.619 -11.942 -10.594 1.00 87.81 180 LEU A C 1
ATOM 1469 O O . LEU A 1 180 ? 9.327 -11.526 -11.507 1.00 87.81 180 LEU A O 1
ATOM 1473 N N . LEU A 1 181 ? 8.030 -13.142 -10.643 1.00 88.94 181 LEU A N 1
ATOM 1474 C CA . LEU A 1 181 ? 8.199 -14.056 -11.781 1.00 88.94 181 LEU A CA 1
ATOM 1475 C C . LEU A 1 181 ? 7.683 -13.444 -13.090 1.00 88.94 181 LEU A C 1
ATOM 1477 O O . LEU A 1 181 ? 8.390 -13.457 -14.094 1.00 88.94 181 LEU A O 1
ATOM 1481 N N . ILE A 1 182 ? 6.479 -12.865 -13.072 1.00 88.88 182 ILE A N 1
ATOM 1482 C CA . ILE A 1 182 ? 5.890 -12.221 -14.256 1.00 88.88 182 ILE A CA 1
ATOM 1483 C C . ILE A 1 182 ? 6.746 -11.031 -14.705 1.00 88.88 182 ILE A C 1
ATOM 1485 O O . ILE A 1 182 ? 7.057 -10.912 -15.887 1.00 88.88 182 ILE A O 1
ATOM 1489 N N . GLY A 1 183 ? 7.165 -10.174 -13.773 1.00 85.00 183 GLY A N 1
ATOM 1490 C CA . GLY A 1 183 ? 8.013 -9.018 -14.057 1.00 85.00 183 GLY A CA 1
ATOM 1491 C C . GLY A 1 183 ? 9.361 -9.419 -14.656 1.00 85.00 183 GLY A C 1
ATOM 1492 O O . GLY A 1 183 ? 9.791 -8.813 -15.634 1.00 85.00 183 GLY A O 1
ATOM 1493 N N . ALA A 1 184 ? 9.983 -10.485 -14.142 1.00 83.44 184 ALA A N 1
ATOM 1494 C CA . ALA A 1 184 ? 11.221 -11.033 -14.693 1.00 83.44 184 ALA A CA 1
ATOM 1495 C C . ALA A 1 184 ? 11.034 -11.541 -16.132 1.00 83.44 184 ALA A C 1
ATOM 1497 O O . ALA A 1 184 ? 11.837 -11.213 -17.002 1.00 83.44 184 ALA A O 1
ATOM 1498 N N . VAL A 1 185 ? 9.956 -12.287 -16.405 1.00 87.12 185 VAL A N 1
ATOM 1499 C CA . VAL A 1 185 ? 9.640 -12.776 -17.759 1.00 87.12 185 VAL A CA 1
ATOM 1500 C C . VAL A 1 185 ? 9.414 -11.613 -18.725 1.00 87.12 185 VAL A C 1
ATOM 1502 O O . VAL A 1 185 ? 9.994 -11.599 -19.807 1.00 87.12 185 VAL A O 1
ATOM 1505 N N . LEU A 1 186 ? 8.623 -10.611 -18.334 1.00 83.25 186 LEU A N 1
ATOM 1506 C CA . LEU A 1 186 ? 8.365 -9.433 -19.168 1.00 83.25 186 LEU A CA 1
ATOM 1507 C C . LEU A 1 186 ? 9.639 -8.626 -19.439 1.00 83.25 186 LEU A C 1
ATOM 1509 O O . LEU A 1 186 ? 9.837 -8.152 -20.556 1.00 83.25 186 LEU A O 1
ATOM 1513 N N . PHE A 1 187 ? 10.517 -8.502 -18.444 1.00 76.44 187 PHE A N 1
ATOM 1514 C CA . PHE A 1 187 ? 11.799 -7.823 -18.604 1.00 76.44 187 PHE A CA 1
ATOM 1515 C C . PHE A 1 187 ? 12.750 -8.591 -19.534 1.00 76.44 187 PHE A C 1
ATOM 1517 O O . PHE A 1 187 ? 13.381 -7.981 -20.393 1.00 76.44 187 PHE A O 1
ATOM 1524 N N . LEU A 1 188 ? 12.807 -9.923 -19.432 1.00 79.31 188 LEU A N 1
ATOM 1525 C CA . LEU A 1 188 ? 13.593 -10.762 -20.344 1.00 79.31 188 LEU A CA 1
ATOM 1526 C C . LEU A 1 188 ? 13.084 -10.678 -21.785 1.00 79.31 188 LEU A C 1
ATOM 1528 O O . LEU A 1 188 ? 13.883 -10.509 -22.701 1.00 79.31 188 LEU A O 1
ATOM 1532 N N . ILE A 1 189 ? 11.764 -10.739 -21.990 1.00 78.88 189 ILE A N 1
ATOM 1533 C CA . ILE A 1 189 ? 11.150 -10.548 -23.314 1.00 78.88 189 ILE A CA 1
ATOM 1534 C C . ILE A 1 189 ? 11.532 -9.178 -23.878 1.00 78.88 189 ILE A C 1
ATOM 1536 O O . ILE A 1 189 ? 11.898 -9.075 -25.043 1.00 78.88 189 ILE A O 1
ATOM 1540 N N . PHE A 1 190 ? 11.492 -8.133 -23.052 1.00 76.25 190 PHE A N 1
ATOM 1541 C CA . PHE A 1 190 ? 11.905 -6.798 -23.466 1.00 76.25 190 PHE A CA 1
ATOM 1542 C C . PHE A 1 190 ? 13.384 -6.736 -23.881 1.00 76.25 190 PHE A C 1
ATOM 1544 O O . PHE A 1 190 ? 13.680 -6.143 -24.913 1.00 76.25 190 PHE A O 1
ATOM 1551 N N . ILE A 1 191 ? 14.296 -7.367 -23.132 1.00 75.12 191 ILE A N 1
ATOM 1552 C CA . ILE A 1 191 ? 15.721 -7.438 -23.503 1.00 75.12 191 ILE A CA 1
ATOM 1553 C C . ILE A 1 191 ? 15.912 -8.173 -24.836 1.00 75.12 191 ILE A C 1
ATOM 1555 O O . ILE A 1 191 ? 16.720 -7.735 -25.642 1.00 75.12 191 ILE A O 1
ATOM 1559 N N . LEU A 1 192 ? 15.187 -9.271 -25.072 1.00 76.88 192 LEU A N 1
ATOM 1560 C CA . LEU A 1 192 ? 15.317 -10.082 -26.292 1.00 76.88 192 LEU A CA 1
ATOM 1561 C C . LEU A 1 192 ? 14.714 -9.423 -27.541 1.00 76.88 192 LEU A C 1
ATOM 1563 O O . LEU A 1 192 ? 15.120 -9.747 -28.653 1.00 76.88 192 LEU A O 1
ATOM 1567 N N . LEU A 1 193 ? 13.709 -8.562 -27.367 1.00 72.94 193 LEU A N 1
ATOM 1568 C CA . LEU A 1 193 ? 13.032 -7.848 -28.456 1.00 72.94 193 LEU A CA 1
ATOM 1569 C C . LEU A 1 193 ? 13.655 -6.481 -28.772 1.00 72.94 193 LEU A C 1
ATOM 1571 O O . LEU A 1 193 ? 13.216 -5.830 -29.723 1.00 72.94 193 LEU A O 1
ATOM 1575 N N . LYS A 1 194 ? 14.608 -6.028 -27.955 1.00 64.00 194 LYS A N 1
ATOM 1576 C CA . LYS A 1 194 ? 15.380 -4.804 -28.165 1.00 64.00 194 LYS A CA 1
ATOM 1577 C C . LYS A 1 194 ? 16.619 -5.100 -29.001 1.00 64.00 194 LYS A C 1
ATOM 1579 O O . LYS A 1 194 ? 16.933 -4.239 -29.850 1.00 64.00 194 LYS A O 1
#

Solvent-accessible surface area (backbone atoms only — not comparable to full-atom values): 10130 Å² total; per-residue (Å²): 132,66,65,68,54,56,48,23,30,51,18,25,28,15,42,36,39,21,58,50,24,52,52,49,35,52,50,29,67,74,66,74,38,79,75,42,56,63,57,59,55,49,38,48,54,50,5,53,59,48,11,54,51,69,62,64,77,72,70,50,72,65,57,52,51,51,50,53,50,53,53,48,52,52,45,66,54,51,39,25,76,66,27,49,31,43,72,37,68,62,55,72,66,59,52,51,50,50,46,60,77,74,48,73,63,77,39,79,45,65,32,90,92,39,82,69,25,36,35,37,25,36,80,88,68,33,35,40,36,43,32,67,46,98,83,72,69,33,27,39,41,30,29,33,38,50,84,44,56,67,58,28,54,52,51,46,52,51,51,50,62,66,66,53,57,60,72,47,37,54,51,51,42,53,48,24,54,52,43,27,52,51,10,48,52,36,31,51,52,36,63,75,75,102

Foldseek 3Di:
DDPLLVLLLLLLLLQLLQVVLVVLLCCCVVVVAFDFPLVNVLSSVRSNLCSCCLRVVDDDPVNVVVSVVVSVVVCLQVCQVFATKDKALDAPVLLVVLCVVQADFPDWAQDPVDNQWTWTAHPVGKIWIWGDDPPDSMIMIGIHDHNPNVVSVVVSVVSCVSVVRNVRSVVSSVVSVVSNVSSVVSNVVSVVVD

Mean predicted aligned error: 6.66 Å

pLDDT: mean 84.29, std 9.43, range [50.06, 96.06]